Protein 5X7L (pdb70)

Radius of gyration: 19.39 Å; Cα contacts (8 Å, |Δi|>4): 549; chains: 2; bounding box: 50×44×33 Å

Secondary structure (DSSP, 8-state):
---HHHHHH--HHHHHHHTT-GGGGGGTEEEEEE-S-TTSPSSTT--HHHHHHHHHEEEEEE----EEEETTEEEE--EEEEE-S-BTTB-----EEEE---EEEEEETTEEEEEEE--HHHHHHHTT--/---HHHHHH--HHHHHHHHT-GGGGGGTEEEEEE-SSTTSPSSTT--HHHHHHHHHEEEEEE----EEEETTEEEE--EEEEE-S-BTTBPP---EEEE---EEEEEETTEEEEEEE--HHHHHHHTTS--

Structure (mmCIF, N/CA/C/O backbone):
data_5X7L
#
_entry.id   5X7L
#
_cell.length_a   54.232
_cell.length_b   54.232
_cell.length_c   199.952
_cell.angle_alpha   90.00
_cell.angle_beta   90.00
_cell.angle_gamma   120.00
#
_symmetry.space_group_name_H-M   'P 32 2 1'
#
loop_
_entity.id
_entity.type
_entity.pdbx_description
1 polymer TsrD
2 non-polymer 'ISOPROPYL ALCOHOL'
3 water water
#
loop_
_atom_site.group_PDB
_atom_site.id
_atom_site.type_symbol
_atom_site.label_atom_id
_atom_site.label_alt_id
_atom_site.label_comp_id
_atom_site.label_asym_id
_atom_site.label_entity_id
_atom_site.label_seq_id
_atom_site.pdbx_PDB_ins_code
_atom_site.Cartn_x
_atom_site.Cartn_y
_atom_site.Cartn_z
_atom_site.occupancy
_atom_site.B_iso_or_equiv
_atom_site.auth_seq_id
_atom_site.auth_comp_id
_atom_site.auth_asym_id
_atom_site.auth_atom_id
_atom_site.pdbx_PDB_model_num
ATOM 1 N N . GLU A 1 3 ? 9.754 31.965 24.435 1.00 33.76 0 GLU A N 1
ATOM 2 C CA . GLU A 1 3 ? 10.342 33.304 24.190 1.00 30.69 0 GLU A CA 1
ATOM 3 C C . GLU A 1 3 ? 10.955 33.476 22.794 1.00 29.11 0 GLU A C 1
ATOM 4 O O . GLU A 1 3 ? 11.361 34.579 22.437 1.00 28.95 0 GLU A O 1
ATOM 8 N N . LEU A 1 4 ? 11.027 32.399 22.013 1.00 26.02 1 LEU A N 1
ATOM 9 C CA . LEU A 1 4 ? 11.474 32.500 20.628 1.00 25.34 1 LEU A CA 1
ATOM 10 C C . LEU A 1 4 ? 10.414 33.160 19.766 1.00 30.37 1 LEU A C 1
ATOM 11 O O . LEU A 1 4 ? 9.238 32.800 19.832 1.00 30.89 1 LEU A O 1
ATOM 16 N N . ASP A 1 5 ? 10.839 34.132 18.961 1.00 31.61 2 ASP A N 1
ATOM 17 C CA . ASP A 1 5 ? 9.984 34.693 17.925 1.00 31.48 2 ASP A CA 1
ATOM 18 C C . ASP A 1 5 ? 9.582 33.568 16.981 1.00 31.44 2 ASP A C 1
ATOM 19 O O . ASP A 1 5 ? 10.322 32.601 16.804 1.00 33.05 2 ASP A O 1
ATOM 21 N N . ARG A 1 6 ? 8.404 33.686 16.386 1.00 29.77 3 ARG A N 1
ATOM 22 C CA . ARG A 1 6 ? 7.865 32.608 15.567 1.00 26.64 3 ARG A CA 1
ATOM 23 C C . ARG A 1 6 ? 8.762 32.279 14.370 1.00 24.00 3 ARG A C 1
ATOM 24 O O . ARG A 1 6 ? 9.007 31.108 14.062 1.00 23.47 3 ARG A O 1
ATOM 32 N N . ALA A 1 7 ? 9.248 33.317 13.698 1.00 23.14 4 ALA A N 1
ATOM 33 C CA . ALA A 1 7 ? 10.182 33.141 12.591 1.00 20.08 4 ALA A CA 1
ATOM 34 C C . ALA A 1 7 ? 11.423 32.372 13.046 1.00 17.80 4 ALA A C 1
ATOM 35 O O . ALA A 1 7 ? 12.007 31.611 12.275 1.00 16.89 4 ALA A O 1
ATOM 37 N N . SER A 1 8 ? 11.818 32.562 14.302 1.00 17.90 5 SER A N 1
ATOM 38 C CA . SER A 1 8 ? 12.958 31.833 14.851 1.00 17.54 5 SER A CA 1
ATOM 39 C C . SER A 1 8 ? 12.658 30.340 14.974 1.00 15.88 5 SER A C 1
ATOM 40 O O . SER A 1 8 ? 13.526 29.510 14.723 1.00 15.26 5 SER A O 1
ATOM 43 N N . VAL A 1 9 ? 11.431 29.997 15.354 1.00 15.88 6 VAL A N 1
ATOM 44 C CA . VAL A 1 9 ? 11.038 28.592 15.428 1.00 15.33 6 VAL A CA 1
ATOM 45 C C . VAL A 1 9 ? 11.015 27.973 14.027 1.00 14.24 6 VAL A C 1
ATOM 46 O O . VAL A 1 9 ? 11.441 26.834 13.844 1.00 14.29 6 VAL A O 1
ATOM 50 N N . GLN A 1 10 ? 10.530 28.725 13.041 1.00 15.31 7 GLN A N 1
ATOM 51 C CA . GLN A 1 10 ? 10.572 28.271 11.651 1.00 15.81 7 GLN A CA 1
ATOM 52 C C . GLN A 1 10 ? 12.001 27.942 11.225 1.00 14.24 7 GLN A C 1
ATOM 53 O O . GLN A 1 10 ? 12.237 26.943 10.548 1.00 15.13 7 GLN A O 1
ATOM 56 N N . GLN A 1 11 ? 12.951 28.774 11.638 1.00 13.82 8 GLN A N 1
ATOM 57 C CA . GLN A 1 11 ? 14.356 28.530 11.328 1.00 14.54 8 GLN A CA 1
ATOM 58 C C . GLN A 1 11 ? 14.872 27.250 11.989 1.00 13.25 8 GLN A C 1
ATOM 59 O O . GLN A 1 11 ? 15.610 26.488 11.365 1.00 14.06 8 GLN A O 1
ATOM 62 N N . LEU A 1 12 ? 14.487 27.012 13.242 1.00 12.67 9 LEU A N 1
ATOM 63 C CA . LEU A 1 12 ? 14.838 25.751 13.899 1.00 12.67 9 LEU A CA 1
ATOM 64 C C . LEU A 1 12 ? 14.314 24.567 13.099 1.00 11.93 9 LEU A C 1
ATOM 65 O O . LEU A 1 12 ? 15.016 23.578 12.911 1.00 12.48 9 LEU A O 1
ATOM 78 N N . GLU A 1 14 ? 13.689 24.425 9.927 1.00 12.70 11 GLU A N 1
ATOM 79 C CA . GLU A 1 14 ? 14.424 24.262 8.674 1.00 13.49 11 GLU A CA 1
ATOM 80 C C . GLU A 1 14 ? 15.704 23.457 8.906 1.00 12.81 11 GLU A C 1
ATOM 81 O O . GLU A 1 14 ? 16.070 22.615 8.091 1.00 12.66 11 GLU A O 1
ATOM 85 N N . HIS A 1 15 ? 16.372 23.688 10.032 1.00 12.57 12 HIS A N 1
ATOM 86 C CA . HIS A 1 15 ? 17.543 22.886 10.380 1.00 12.76 12 HIS A CA 1
ATOM 87 C C . HIS A 1 15 ? 17.168 21.437 10.668 1.00 12.08 12 HIS A C 1
ATOM 88 O O . HIS A 1 15 ? 17.875 20.519 10.257 1.00 12.52 12 HIS A O 1
ATOM 95 N N . PHE A 1 16 ? 16.064 21.237 11.384 1.00 11.16 13 PHE A N 1
ATOM 96 C CA . PHE A 1 16 ? 15.608 19.892 11.714 1.00 11.29 13 PHE A CA 1
ATOM 97 C C . PHE A 1 16 ? 15.351 19.093 10.435 1.00 11.05 13 PHE A C 1
ATOM 98 O O . PHE A 1 16 ? 15.826 17.964 10.286 1.00 11.46 13 PHE A O 1
ATOM 106 N N . LEU A 1 17 ? 14.604 19.689 9.510 1.00 11.65 14 LEU A N 1
ATOM 107 C CA . LEU A 1 17 ? 14.312 19.035 8.233 1.00 12.09 14 LEU A CA 1
ATOM 108 C C . LEU A 1 17 ? 15.581 18.744 7.445 1.00 12.40 14 LEU A C 1
ATOM 109 O O . LEU A 1 17 ? 15.720 17.668 6.862 1.00 14.00 14 LEU A O 1
ATOM 114 N N . ALA A 1 18 ? 16.502 19.702 7.432 1.00 12.51 15 ALA A N 1
ATOM 115 C CA . ALA A 1 18 ? 17.729 19.556 6.657 1.00 12.96 15 ALA A CA 1
ATOM 116 C C . ALA A 1 18 ? 18.606 18.423 7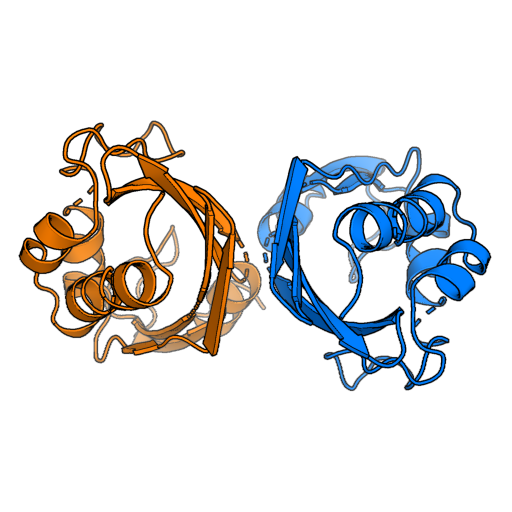.188 1.00 12.09 15 ALA A C 1
ATOM 117 O O . ALA A 1 18 ? 19.276 17.746 6.410 1.00 12.75 15 ALA A O 1
ATOM 119 N N . ALA A 1 19 ? 18.612 18.217 8.503 1.00 11.68 16 ALA A N 1
ATOM 120 C CA . ALA A 1 19 ? 19.367 17.104 9.081 1.00 12.78 16 ALA A CA 1
ATOM 121 C C . ALA A 1 19 ? 18.961 15.779 8.435 1.00 13.11 16 ALA A C 1
ATOM 122 O O . ALA A 1 19 ? 19.815 14.983 8.037 1.00 13.43 16 ALA A O 1
ATOM 124 N N . TYR A 1 20 ? 17.656 15.556 8.323 1.00 13.04 17 TYR A N 1
ATOM 125 C CA . TYR A 1 20 ? 17.146 14.324 7.729 1.00 13.17 17 TYR A CA 1
ATOM 126 C C . TYR A 1 20 ? 17.330 14.311 6.217 1.00 13.62 17 TYR A C 1
ATOM 127 O O . TYR A 1 20 ? 17.852 13.348 5.659 1.00 15.23 17 TYR A O 1
ATOM 136 N N . ASN A 1 21 ? 16.911 15.382 5.555 1.00 13.78 18 ASN A N 1
ATOM 137 C CA . ASN A 1 21 ? 16.928 15.410 4.095 1.00 13.64 18 ASN A CA 1
ATOM 138 C C . ASN A 1 21 ? 18.329 15.361 3.499 1.00 14.47 18 ASN A C 1
ATOM 139 O O . ASN A 1 21 ? 18.526 14.814 2.415 1.00 15.92 18 ASN A O 1
ATOM 144 N N . GLU A 1 22 ? 19.301 15.916 4.217 1.00 14.82 19 GLU A N 1
ATOM 145 C CA . GLU A 1 22 ? 20.691 15.905 3.767 1.00 15.97 19 GLU A CA 1
ATOM 146 C C . GLU A 1 22 ? 21.511 14.794 4.421 1.00 16.13 19 GLU A C 1
ATOM 147 O O . GLU A 1 22 ? 22.688 14.632 4.109 1.00 18.06 19 GLU A O 1
ATOM 153 N N . GLY A 1 23 ? 20.890 14.031 5.318 1.00 16.02 20 GLY A N 1
ATOM 154 C CA . GLY A 1 23 ? 21.600 12.999 6.070 1.00 16.65 20 GLY A CA 1
ATOM 155 C C . GLY A 1 23 ? 22.820 13.563 6.776 1.00 15.86 20 GLY A C 1
ATOM 156 O O . GLY A 1 23 ? 23.877 12.932 6.812 1.00 17.22 20 GLY A O 1
ATOM 157 N N . ASP A 1 24 ? 22.664 14.761 7.336 1.00 15.53 21 ASP A N 1
ATOM 158 C CA . ASP A 1 24 ? 23.767 15.514 7.920 1.00 14.80 21 ASP A CA 1
ATOM 159 C C . ASP A 1 24 ? 23.409 15.887 9.353 1.00 13.47 21 ASP A C 1
ATOM 160 O O . ASP A 1 24 ? 22.696 16.868 9.586 1.00 14.00 21 ASP A O 1
ATOM 165 N N . PRO A 1 25 ? 23.903 15.106 10.324 1.00 13.47 22 PRO A N 1
ATOM 166 C CA . PRO A 1 25 ? 23.573 15.361 11.727 1.00 13.72 22 PRO A CA 1
ATOM 167 C C . PRO A 1 25 ? 23.982 16.744 12.231 1.00 12.61 22 PRO A C 1
ATOM 168 O O . PRO A 1 25 ? 23.425 17.203 13.224 1.00 13.02 22 PRO A O 1
ATOM 172 N N . ARG A 1 26 ? 24.927 17.404 11.564 1.00 12.34 23 ARG A N 1
ATOM 173 C CA . ARG A 1 26 ? 25.394 18.714 12.024 1.00 12.13 23 ARG A CA 1
ATOM 174 C C . ARG A 1 26 ? 24.270 19.747 12.097 1.00 11.99 23 ARG A C 1
ATOM 175 O O . ARG A 1 26 ? 24.313 20.656 12.926 1.00 12.61 23 ARG A O 1
ATOM 183 N N . HIS A 1 27 ? 23.259 19.612 11.245 1.00 11.79 24 HIS A N 1
ATOM 184 C CA . HIS A 1 27 ? 22.115 20.518 11.314 1.00 11.74 24 HIS A CA 1
ATOM 185 C C . HIS A 1 27 ? 21.416 20.477 12.671 1.00 11.68 24 HIS A C 1
ATOM 186 O O . HIS A 1 27 ? 20.834 21.473 13.100 1.00 12.21 24 HIS A O 1
ATOM 193 N N . LEU A 1 28 ? 21.465 19.332 13.343 1.00 11.75 25 LEU A N 1
ATOM 194 C CA . LEU A 1 28 ? 20.858 19.217 14.668 1.00 11.65 25 LEU A CA 1
ATOM 195 C C . LEU A 1 28 ? 21.515 20.127 15.702 1.00 11.56 25 LEU A C 1
ATOM 196 O O . LEU A 1 28 ? 20.878 20.507 16.681 1.00 12.07 25 LEU A O 1
ATOM 201 N N . ASP A 1 29 ? 22.777 20.487 15.500 1.00 11.43 26 ASP A N 1
ATOM 202 C CA . ASP A 1 29 ? 23.437 21.385 16.447 1.00 11.69 26 ASP A CA 1
ATOM 203 C C . ASP A 1 29 ? 22.804 22.772 16.449 1.00 12.47 26 ASP A C 1
ATOM 204 O O . ASP A 1 29 ? 22.962 23.532 17.402 1.00 13.25 26 ASP A O 1
ATOM 209 N N . HIS A 1 30 ? 22.065 23.086 15.390 1.00 12.28 27 HIS A N 1
ATOM 210 C CA . HIS A 1 30 ? 21.430 24.390 15.257 1.00 12.28 27 HIS A CA 1
ATOM 211 C C . HIS A 1 30 ? 19.963 24.391 15.652 1.00 12.63 27 HIS A C 1
ATOM 212 O O . HIS A 1 30 ? 19.316 25.436 15.599 1.00 14.76 27 HIS A O 1
ATOM 219 N N . CYS A 1 31 ? 19.433 23.241 16.059 1.00 12.05 28 CYS A N 1
ATOM 220 C CA . CYS A 1 31 ? 18.040 23.197 16.501 1.00 11.92 28 CYS A CA 1
ATOM 221 C C . CYS A 1 31 ? 17.778 22.372 17.763 1.00 12.06 28 CYS A C 1
ATOM 222 O O . CYS A 1 31 ? 16.735 22.560 18.390 1.00 12.42 28 CYS A O 1
ATOM 225 N N . LEU A 1 32 ? 18.692 21.471 18.132 1.00 12.24 29 LEU A N 1
ATOM 226 C CA . LEU A 1 32 ? 18.505 20.637 19.325 1.00 11.92 29 LEU A CA 1
ATOM 227 C C . LEU A 1 32 ? 19.464 20.999 20.452 1.00 11.76 29 LEU A C 1
ATOM 228 O O . LEU A 1 32 ? 20.633 21.300 20.225 1.00 12.95 29 LEU A O 1
ATOM 233 N N . HIS A 1 33 ? 18.948 20.942 21.673 1.00 12.62 30 HIS A N 1
ATOM 234 C CA . HIS A 1 33 ? 19.731 21.155 22.880 1.00 12.61 30 HIS A CA 1
ATOM 235 C C . HIS A 1 33 ? 20.782 20.054 23.029 1.00 12.35 30 HIS A C 1
ATOM 236 O O . HIS A 1 33 ? 20.474 18.886 22.812 1.00 12.61 30 HIS A O 1
ATOM 243 N N . PRO A 1 34 ? 22.022 20.412 23.417 1.00 12.44 31 PRO A N 1
ATOM 244 C CA . PRO A 1 34 ? 23.016 19.358 23.662 1.00 12.96 31 PRO A CA 1
ATOM 245 C C . PRO A 1 34 ? 22.581 18.317 24.700 1.00 13.23 31 PRO A C 1
ATOM 246 O O . PRO A 1 34 ? 23.013 17.170 24.635 1.00 13.35 31 PRO A O 1
ATOM 250 N N . GLU A 1 35 ? 21.733 18.722 25.640 1.00 13.36 32 GLU A N 1
ATOM 251 C CA . GLU A 1 35 ? 21.212 17.825 26.673 1.00 14.12 32 GLU A CA 1
ATOM 252 C C . GLU A 1 35 ? 19.797 17.345 26.328 1.00 13.53 32 GLU A C 1
ATOM 253 O O . GLU A 1 35 ? 18.964 17.141 27.214 1.00 15.04 32 GLU A O 1
ATOM 259 N N . TYR A 1 36 ? 19.552 17.145 25.033 1.00 13.16 33 TYR A N 1
ATOM 260 C CA . TYR A 1 36 ? 18.257 16.686 24.531 1.00 13.00 33 TYR A CA 1
ATOM 261 C C . TYR A 1 36 ? 17.734 15.478 25.304 1.00 13.71 33 TYR A C 1
ATOM 262 O O . TYR A 1 36 ? 18.500 14.573 25.632 1.00 14.43 33 TYR A O 1
ATOM 271 N N . ARG A 1 37 ? 16.431 15.470 25.576 1.00 13.94 34 ARG A N 1
ATOM 272 C CA . ARG A 1 37 ? 15.798 14.383 26.327 1.00 14.12 34 ARG A CA 1
ATOM 273 C C . ARG A 1 37 ? 14.824 13.608 25.441 1.00 14.81 34 ARG A C 1
ATOM 274 O O . ARG A 1 37 ? 13.651 13.964 25.330 1.00 14.90 34 ARG A O 1
ATOM 282 N N . HIS A 1 38 ? 15.315 12.552 24.802 1.00 15.04 35 HIS A N 1
ATOM 283 C CA . HIS A 1 38 ? 14.465 11.697 23.976 1.00 15.23 35 HIS A CA 1
ATOM 284 C C . HIS A 1 38 ? 13.488 10.927 24.873 1.00 17.00 35 HIS A C 1
ATOM 285 O O . HIS A 1 38 ? 13.896 10.405 25.912 1.00 17.84 35 HIS A O 1
ATOM 292 N N . PRO A 1 39 ? 12.198 10.854 24.485 1.00 16.77 36 PRO A N 1
ATOM 293 C CA . PRO A 1 39 ? 11.208 10.161 25.327 1.00 18.10 36 PRO A CA 1
ATOM 294 C C . PRO A 1 39 ? 11.455 8.658 25.502 1.00 20.26 36 PRO A C 1
ATOM 295 O O . PRO A 1 39 ? 11.016 8.080 26.496 1.00 22.80 36 PRO A O 1
ATOM 299 N N . ASN A 1 40 ? 12.132 8.039 24.542 1.00 19.20 37 ASN A N 1
ATOM 300 C CA . ASN A 1 40 ? 12.477 6.623 24.609 1.00 20.89 37 ASN A CA 1
ATOM 301 C C . ASN A 1 40 ? 13.709 6.422 25.488 1.00 21.51 37 ASN A C 1
ATOM 302 O O . ASN A 1 40 ? 14.800 6.873 25.133 1.00 21.52 37 ASN A O 1
ATOM 307 N N . PRO A 1 41 ? 13.545 5.740 26.636 1.00 23.53 38 PRO A N 1
ATOM 308 C CA . PRO A 1 41 ? 14.682 5.547 27.541 1.00 24.94 38 PRO A CA 1
ATOM 309 C C . PRO A 1 41 ? 15.788 4.676 26.943 1.00 25.19 38 PRO A C 1
ATOM 310 O O . PRO A 1 41 ? 16.919 4.708 27.427 1.00 27.25 38 PRO A O 1
ATOM 314 N N . ALA A 1 42 ? 15.463 3.914 25.900 1.00 25.27 39 ALA A N 1
ATOM 315 C CA . ALA A 1 42 ? 16.453 3.093 25.208 1.00 25.39 39 ALA A CA 1
ATOM 316 C C . ALA A 1 42 ? 17.399 3.935 24.351 1.00 24.52 39 ALA A C 1
ATOM 317 O O . ALA A 1 42 ? 18.476 3.473 23.970 1.00 25.64 39 ALA A O 1
ATOM 319 N N . VAL A 1 43 ? 16.990 5.164 24.045 1.00 22.25 40 VAL A N 1
ATOM 320 C CA . VAL A 1 43 ? 17.817 6.089 23.278 1.00 21.43 40 VAL A CA 1
ATOM 321 C C . VAL A 1 43 ? 18.815 6.791 24.200 1.00 20.91 40 VAL A C 1
ATOM 322 O O . VAL A 1 43 ? 18.479 7.158 25.328 1.00 21.29 40 VAL A O 1
ATOM 326 N N . GLU A 1 44 ? 20.041 6.964 23.711 1.00 20.59 41 GLU A N 1
ATOM 327 C CA . GLU A 1 44 ? 21.102 7.631 24.461 1.00 20.86 41 GLU A CA 1
ATOM 328 C C . GLU A 1 44 ? 20.693 9.041 24.884 1.00 18.87 41 GLU A C 1
ATOM 329 O O . GLU A 1 44 ? 20.040 9.757 24.125 1.00 18.57 41 GLU A O 1
ATOM 335 N N . ARG A 1 45 ? 21.074 9.432 26.098 1.00 18.35 42 ARG A N 1
ATOM 336 C CA . ARG A 1 45 ? 20.767 10.769 26.600 1.00 18.53 42 ARG A CA 1
ATOM 337 C C . ARG A 1 45 ? 21.552 11.835 25.846 1.00 16.82 42 ARG A C 1
ATOM 338 O O . ARG A 1 45 ? 22.683 11.605 25.413 1.00 17.53 42 ARG A O 1
ATOM 346 N N . GLY A 1 46 ? 20.939 13.005 25.705 1.00 15.94 43 GLY A N 1
ATOM 347 C CA . GLY A 1 46 ? 21.570 14.127 25.034 1.00 14.74 43 GLY A CA 1
ATOM 348 C C . GLY A 1 46 ? 21.401 14.076 23.530 1.00 13.76 43 GLY A C 1
ATOM 349 O O . GLY A 1 46 ? 20.724 13.198 22.989 1.00 14.96 43 GLY A O 1
ATOM 350 N N . ILE A 1 47 ? 22.037 15.024 22.854 1.00 13.12 44 ILE A N 1
ATOM 351 C CA . ILE A 1 47 ? 21.871 15.190 21.413 1.00 13.11 44 ILE A CA 1
ATOM 352 C C . ILE A 1 47 ? 22.381 13.977 20.619 1.00 13.20 44 ILE A C 1
ATOM 353 O O . ILE A 1 47 ? 21.917 13.732 19.502 1.00 14.51 44 ILE A O 1
ATOM 358 N N . GLU A 1 48 ? 23.310 13.203 21.182 1.00 14.61 45 GLU A N 1
ATOM 359 C CA . GLU A 1 48 ? 23.810 12.020 20.469 1.00 15.88 45 GLU A CA 1
ATOM 360 C C . GLU A 1 48 ? 22.707 11.004 20.159 1.00 15.56 45 GLU A C 1
ATOM 361 O O . GLU A 1 48 ? 22.788 10.294 19.158 1.00 16.21 45 GLU A O 1
ATOM 367 N N . GLY A 1 49 ? 21.680 10.938 21.003 1.00 15.50 46 GLY A N 1
ATOM 368 C CA . GLY A 1 49 ? 20.543 10.063 20.740 1.00 15.82 46 GLY A CA 1
ATOM 369 C C . GLY A 1 49 ? 19.840 10.427 19.442 1.00 15.63 46 GLY A C 1
ATOM 370 O O . GLY A 1 49 ? 19.407 9.553 18.686 1.00 17.53 46 GLY A O 1
ATOM 379 N N . ARG A 1 51 ? 21.337 12.363 16.973 1.00 14.34 48 ARG A N 1
ATOM 380 C CA . ARG A 1 51 ? 22.320 12.188 15.905 1.00 14.29 48 ARG A CA 1
ATOM 381 C C . ARG A 1 51 ? 22.326 10.744 15.411 1.00 14.84 48 ARG A C 1
ATOM 382 O O . ARG A 1 51 ? 22.422 10.490 14.210 1.00 15.56 48 ARG A O 1
ATOM 390 N N . ALA A 1 52 ? 22.225 9.803 16.347 1.00 15.13 49 ALA A N 1
ATOM 391 C CA . ALA A 1 52 ? 22.195 8.382 16.018 1.00 15.98 49 ALA A CA 1
ATOM 392 C C . ALA A 1 52 ? 21.006 8.057 15.117 1.00 16.25 49 ALA A C 1
ATOM 393 O O . ALA A 1 52 ? 21.119 7.249 14.195 1.00 16.75 49 ALA A O 1
ATOM 395 N N . ALA A 1 53 ? 19.873 8.698 15.381 1.00 15.82 50 ALA A N 1
ATOM 396 C CA . ALA A 1 53 ? 18.683 8.497 14.561 1.00 17.06 50 ALA A CA 1
ATOM 397 C C . ALA A 1 53 ? 18.914 8.948 13.114 1.00 16.60 50 ALA A C 1
ATOM 398 O O . ALA A 1 53 ? 18.537 8.243 12.179 1.00 17.52 50 ALA A O 1
ATOM 400 N N . ILE A 1 54 ? 19.552 10.105 12.933 1.00 16.43 51 ILE A N 1
ATOM 401 C CA . ILE A 1 54 ? 19.865 10.604 11.588 1.00 16.78 51 ILE A CA 1
ATOM 402 C C . ILE A 1 54 ? 20.728 9.616 10.832 1.00 16.77 51 ILE A C 1
ATOM 403 O O . ILE A 1 54 ? 20.457 9.296 9.679 1.00 17.60 51 ILE A O 1
ATOM 408 N N . ARG A 1 55 ? 21.782 9.151 11.491 1.00 17.06 52 ARG A N 1
ATOM 409 C CA . ARG A 1 55 ? 22.729 8.235 10.875 1.00 17.59 52 ARG A CA 1
ATOM 410 C C . ARG A 1 55 ? 22.031 6.949 10.449 1.00 16.91 52 ARG A C 1
ATOM 411 O O . ARG A 1 55 ? 22.296 6.420 9.372 1.00 18.61 52 ARG A O 1
ATOM 419 N N . ARG A 1 56 ? 21.131 6.461 11.298 1.00 15.87 53 ARG A N 1
ATOM 420 C CA . ARG A 1 56 ? 20.393 5.231 11.028 1.00 16.34 53 ARG A CA 1
ATOM 421 C C . ARG A 1 56 ? 19.456 5.394 9.832 1.00 15.90 53 ARG A C 1
ATOM 422 O O . ARG A 1 56 ? 19.515 4.611 8.884 1.00 17.50 53 ARG A O 1
ATOM 426 N N . TRP A 1 57 ? 18.590 6.402 9.880 1.00 16.29 54 TRP A N 1
ATOM 427 C CA . TRP A 1 57 ? 17.656 6.639 8.780 1.00 16.75 54 TRP A CA 1
ATOM 428 C C . TRP A 1 57 ? 18.389 6.911 7.465 1.00 18.41 54 TRP A C 1
ATOM 429 O O . TRP A 1 57 ? 17.984 6.420 6.413 1.00 19.03 54 TRP A O 1
ATOM 440 N N . ALA A 1 58 ? 19.469 7.685 7.529 1.00 20.36 55 ALA A N 1
ATOM 441 C CA . ALA A 1 58 ? 20.222 8.039 6.324 1.00 23.24 55 ALA A CA 1
ATOM 442 C C . ALA A 1 58 ? 20.826 6.809 5.646 1.00 22.70 55 ALA A C 1
ATOM 443 O O . ALA A 1 58 ? 20.972 6.780 4.424 1.00 25.55 55 ALA A O 1
ATOM 445 N N . SER A 1 59 ? 21.167 5.796 6.439 1.00 21.69 56 SER A N 1
ATOM 446 C CA . SER A 1 59 ? 21.783 4.581 5.908 1.00 22.83 56 SER A CA 1
ATOM 447 C C . SER A 1 59 ? 20.769 3.523 5.461 1.00 19.80 56 SER A C 1
ATOM 448 O O . SER A 1 59 ? 21.120 2.615 4.707 1.00 24.13 56 SER A O 1
ATOM 451 N N . THR A 1 60 ? 19.520 3.641 5.910 1.00 16.90 57 THR A N 1
ATOM 452 C CA . THR A 1 60 ? 18.511 2.615 5.631 1.00 16.25 57 THR A CA 1
ATOM 453 C C . THR A 1 60 ? 17.395 3.071 4.681 1.00 15.17 57 THR A C 1
ATOM 454 O O . THR A 1 60 ? 16.541 2.271 4.298 1.00 15.17 57 THR A O 1
ATOM 458 N N . VAL A 1 61 ? 17.411 4.346 4.301 1.00 14.01 58 VAL A N 1
ATOM 459 C CA . VAL A 1 61 ? 16.389 4.914 3.429 1.00 12.97 58 VAL A CA 1
ATOM 460 C C . VAL A 1 61 ? 17.053 5.598 2.237 1.00 13.30 58 VAL A C 1
ATOM 461 O O . VAL A 1 61 ? 17.977 6.396 2.409 1.00 16.50 58 VAL A O 1
ATOM 465 N N . GLU A 1 62 ? 16.590 5.263 1.034 1.00 11.66 59 GLU A N 1
ATOM 466 C CA . GLU A 1 62 ? 16.986 5.967 -0.183 1.00 11.89 59 GLU A CA 1
ATOM 467 C C . GLU A 1 62 ? 15.946 7.041 -0.474 1.00 10.66 59 GLU A C 1
ATOM 468 O O . GLU A 1 62 ? 14.755 6.832 -0.237 1.00 11.12 59 GLU A O 1
ATOM 474 N N . ASP A 1 63 ? 16.401 8.184 -0.984 1.00 11.06 60 ASP A N 1
ATOM 475 C CA . ASP A 1 63 ? 15.506 9.287 -1.348 1.00 11.33 60 ASP A CA 1
ATOM 476 C C . ASP A 1 63 ? 14.690 9.775 -0.150 1.00 10.44 60 ASP A C 1
ATOM 477 O O . ASP A 1 63 ? 13.528 10.148 -0.297 1.00 11.51 60 ASP A O 1
ATOM 482 N N . LEU A 1 64 ? 15.287 9.770 1.037 1.00 10.82 61 LEU A N 1
ATOM 483 C CA . LEU A 1 64 ? 14.578 10.197 2.236 1.00 10.50 61 LEU A CA 1
ATOM 484 C C . LEU A 1 64 ? 14.043 11.610 2.054 1.00 10.35 61 LEU A C 1
ATOM 485 O O . LEU A 1 64 ? 14.778 12.513 1.658 1.00 11.37 61 LEU A O 1
ATOM 490 N N . SER A 1 65 ? 12.762 11.790 2.349 1.00 10.04 62 SER A N 1
ATOM 491 C CA A SER A 1 65 ? 12.167 13.119 2.327 0.37 10.19 62 SER A CA 1
ATOM 492 C CA B SER A 1 65 ? 12.136 13.104 2.307 0.63 10.21 62 SER A CA 1
ATOM 493 C C . SER A 1 65 ? 11.308 13.334 3.565 1.00 10.76 62 SER A C 1
ATOM 494 O O . SER A 1 65 ? 10.382 12.573 3.846 1.00 13.18 62 SER A O 1
ATOM 499 N N . LEU A 1 66 ? 11.646 14.376 4.308 1.00 10.38 63 LEU A N 1
ATOM 500 C CA . LEU A 1 66 ? 10.878 14.784 5.469 1.00 10.17 63 LEU A CA 1
ATOM 501 C C . LEU A 1 66 ? 10.318 16.163 5.157 1.00 9.98 63 LEU A C 1
ATOM 502 O O . LEU A 1 66 ? 11.078 17.101 4.904 1.00 10.83 63 LEU A O 1
ATOM 507 N N . THR A 1 67 ? 8.994 16.275 5.158 1.00 10.48 64 THR A N 1
ATOM 508 C CA . THR A 1 67 ? 8.323 17.508 4.773 1.00 11.38 64 THR A CA 1
ATOM 509 C C . THR A 1 67 ? 7.509 18.049 5.928 1.00 11.03 64 THR A C 1
ATOM 510 O O . THR A 1 67 ? 6.936 17.292 6.704 1.00 12.98 64 THR A O 1
ATOM 514 N N . LEU A 1 68 ? 7.470 19.370 6.032 1.00 10.60 65 LEU A N 1
ATOM 515 C CA . LEU A 1 68 ? 6.701 20.050 7.062 1.00 10.48 65 LEU A CA 1
ATOM 516 C C . LEU A 1 68 ? 5.347 20.459 6.493 1.00 11.30 65 LEU A C 1
ATOM 517 O O . LEU A 1 68 ? 5.268 21.331 5.633 1.00 12.42 65 LEU A O 1
ATOM 522 N N . ASP A 1 69 ? 4.291 19.813 6.973 1.00 10.48 66 ASP A N 1
ATOM 523 C CA . ASP A 1 69 ? 2.942 20.025 6.458 1.00 10.94 66 ASP A CA 1
ATOM 524 C C . ASP A 1 69 ? 2.187 21.101 7.231 1.00 11.22 66 ASP A C 1
ATOM 525 O O . ASP A 1 69 ? 1.308 21.757 6.680 1.00 12.80 66 ASP A O 1
ATOM 530 N N . ASP A 1 70 ? 2.503 21.255 8.513 1.00 10.85 67 ASP A N 1
ATOM 531 C CA . ASP A 1 70 ? 1.898 22.306 9.326 1.00 11.16 67 ASP A CA 1
ATOM 532 C C . ASP A 1 70 ? 2.786 22.575 10.529 1.00 11.13 67 ASP A C 1
ATOM 533 O O . ASP A 1 70 ? 3.497 21.683 11.000 1.00 11.61 67 ASP A O 1
ATOM 538 N N . LEU A 1 71 ? 2.750 23.813 11.003 1.00 11.39 68 LEU A N 1
ATOM 539 C CA . LEU A 1 71 ? 3.523 24.236 12.161 1.00 11.42 68 LEU A CA 1
ATOM 540 C C . LEU A 1 71 ? 2.636 25.113 13.035 1.00 11.58 68 LEU A C 1
ATOM 541 O O . LEU A 1 71 ? 2.045 26.083 12.557 1.00 13.13 68 LEU A O 1
ATOM 546 N N . VAL A 1 72 ? 2.542 24.759 14.314 1.00 11.19 69 VAL A N 1
ATOM 547 C CA . VAL A 1 72 ? 1.751 25.507 15.289 1.00 11.38 69 VAL A CA 1
ATOM 548 C C . VAL A 1 72 ? 2.672 25.868 16.449 1.00 11.66 69 VAL A C 1
ATOM 549 O O . VAL A 1 72 ? 3.292 24.986 17.046 1.00 12.71 69 VAL A O 1
ATOM 553 N N . VAL A 1 73 ? 2.772 27.160 16.750 1.00 12.13 70 VAL A N 1
ATOM 554 C CA . VAL A 1 73 ? 3.739 27.650 17.725 1.00 12.94 70 VAL A CA 1
ATOM 555 C C . VAL A 1 73 ? 3.045 28.463 18.808 1.00 12.52 70 VAL A C 1
ATOM 556 O O . VAL A 1 73 ? 2.248 29.354 18.511 1.00 13.60 70 VAL A O 1
ATOM 560 N N . GLU A 1 74 ? 3.358 28.152 20.063 1.00 12.65 71 GLU A N 1
ATOM 561 C CA . GLU A 1 74 ? 2.856 28.912 21.205 1.00 13.00 71 GLU A CA 1
ATOM 562 C C . GLU A 1 74 ? 3.843 28.834 22.360 1.00 13.61 71 GLU A C 1
ATOM 563 O O . GLU A 1 74 ? 4.119 27.751 22.876 1.00 14.22 71 GLU A O 1
ATOM 569 N N . GLY A 1 75 ? 4.375 29.980 22.764 1.00 15.13 72 GLY A N 1
ATOM 570 C CA . GLY A 1 75 ? 5.269 30.034 23.912 1.00 16.37 72 GLY A CA 1
ATOM 571 C C . GLY A 1 75 ? 6.498 29.165 23.719 1.00 15.91 72 GLY A C 1
ATOM 572 O O . GLY A 1 75 ? 7.277 29.387 22.793 1.00 16.86 72 GLY A O 1
ATOM 573 N N . ASP A 1 76 ? 6.659 28.163 24.580 1.00 14.90 73 ASP A N 1
ATOM 574 C CA . ASP A 1 76 ? 7.802 27.252 24.498 1.00 13.89 73 ASP A CA 1
ATOM 575 C C . ASP A 1 76 ? 7.455 25.928 23.806 1.00 12.83 73 ASP A C 1
ATOM 576 O O . ASP A 1 76 ? 8.174 24.939 23.967 1.00 13.04 73 ASP A O 1
ATOM 581 N N . LYS A 1 77 ? 6.374 25.921 23.023 1.00 12.61 74 LYS A N 1
ATOM 582 C CA . LYS A 1 77 ? 5.958 24.725 22.285 1.00 12.13 74 LYS A CA 1
ATOM 583 C C . LYS A 1 77 ? 5.923 24.958 20.782 1.00 11.48 74 LYS A C 1
ATOM 584 O O . LYS A 1 77 ? 5.455 25.997 20.313 1.00 12.62 74 LYS A O 1
ATOM 590 N N . ALA A 1 78 ? 6.412 23.969 20.040 1.00 11.48 75 ALA A N 1
ATOM 591 C CA . ALA A 1 78 ? 6.313 23.955 18.586 1.00 11.79 75 ALA A CA 1
ATOM 592 C C . ALA A 1 78 ? 5.770 22.605 18.148 1.00 11.40 75 ALA A C 1
ATOM 593 O O . ALA A 1 78 ? 6.342 21.566 18.481 1.00 12.64 75 ALA A O 1
ATOM 595 N N . VAL A 1 79 ? 4.661 22.627 17.416 1.00 10.80 76 VAL A N 1
ATOM 596 C CA . VAL A 1 79 ? 4.049 21.407 16.899 1.00 10.69 76 VAL A CA 1
ATOM 597 C C . VAL A 1 79 ? 4.297 21.328 15.406 1.00 10.26 76 VAL A C 1
ATOM 598 O O . VAL A 1 79 ? 3.894 22.221 14.664 1.00 11.10 76 VAL A O 1
ATOM 602 N N . ALA A 1 80 ? 4.956 20.256 14.981 1.00 10.33 77 ALA A N 1
ATOM 603 C CA . ALA A 1 80 ? 5.261 20.035 13.578 1.00 10.21 77 ALA A CA 1
ATOM 604 C C . ALA A 1 80 ? 4.524 18.799 13.082 1.00 9.78 77 ALA A C 1
ATOM 605 O O . ALA A 1 80 ? 4.796 17.689 13.537 1.00 10.45 77 ALA A O 1
ATOM 607 N N . ARG A 1 81 ? 3.591 18.995 12.153 1.00 10.28 78 ARG A N 1
ATOM 608 C CA . ARG A 1 81 ? 2.991 17.875 11.438 1.00 9.68 78 ARG A CA 1
ATOM 609 C C . ARG A 1 81 ? 3.829 17.637 10.192 1.00 9.99 78 ARG A C 1
ATOM 610 O O . ARG A 1 81 ? 4.046 18.561 9.403 1.00 10.38 78 ARG A O 1
ATOM 626 N N . THR A 1 83 ? 5.514 14.653 7.078 1.00 10.81 80 THR A N 1
ATOM 627 C CA . THR A 1 83 ? 5.393 13.436 6.291 1.00 11.20 80 THR A CA 1
ATOM 628 C C . THR A 1 83 ? 6.800 12.917 6.008 1.00 10.71 80 THR A C 1
ATOM 629 O O . THR A 1 83 ? 7.691 13.678 5.613 1.00 11.21 80 THR A O 1
ATOM 633 N N . PHE A 1 84 ? 6.978 11.618 6.221 1.00 10.30 81 PHE A N 1
ATOM 634 C CA . PHE A 1 84 ? 8.263 10.945 6.120 1.00 10.56 81 PHE A CA 1
ATOM 635 C C . PHE A 1 84 ? 8.163 9.898 5.018 1.00 10.43 81 PHE A C 1
ATOM 636 O O . PHE A 1 84 ? 7.379 8.956 5.133 1.00 11.14 81 PHE A O 1
ATOM 644 N N . SER A 1 85 ? 8.935 10.078 3.947 1.00 10.57 82 SER A N 1
ATOM 645 C CA . SER A 1 85 ? 8.840 9.224 2.769 1.00 10.91 82 SER A CA 1
ATOM 646 C C . SER A 1 85 ? 10.219 8.787 2.311 1.00 10.72 82 SER A C 1
ATOM 647 O O . SER A 1 85 ? 11.229 9.408 2.646 1.00 11.16 82 SER A O 1
ATOM 650 N N . GLY A 1 86 ? 10.250 7.728 1.513 1.00 11.00 83 GLY A N 1
ATOM 651 C CA . GLY A 1 86 ? 11.502 7.229 0.974 1.00 11.32 83 GLY A CA 1
ATOM 652 C C . GLY A 1 86 ? 11.329 5.826 0.443 1.00 11.65 83 GLY A C 1
ATOM 653 O O . GLY A 1 86 ? 10.203 5.353 0.277 1.00 12.39 83 GLY A O 1
ATOM 654 N N . ARG A 1 87 ? 12.450 5.168 0.172 1.00 11.52 84 ARG A N 1
ATOM 655 C CA . ARG A 1 87 ? 12.456 3.763 -0.207 1.00 11.47 84 ARG A CA 1
ATOM 656 C C . ARG A 1 87 ? 13.337 3.007 0.778 1.00 11.82 84 ARG A C 1
ATOM 657 O O . ARG A 1 87 ? 14.467 3.417 1.049 1.00 12.74 84 ARG A O 1
ATOM 665 N N . GLN A 1 88 ? 12.821 1.905 1.312 1.00 12.60 85 GLN A N 1
ATOM 666 C CA . GLN A 1 88 ? 13.576 1.124 2.286 1.00 13.39 85 GLN A CA 1
ATOM 667 C C . GLN A 1 88 ? 14.689 0.319 1.630 1.00 13.60 85 GLN A C 1
ATOM 668 O O . GLN A 1 88 ? 14.418 -0.566 0.825 1.00 15.29 85 GLN A O 1
ATOM 674 N N . VAL A 1 89 ? 15.932 0.601 2.007 1.00 14.89 86 VAL A N 1
ATOM 675 C CA . VAL A 1 89 ? 17.078 -0.148 1.490 1.00 15.76 86 VAL A CA 1
ATOM 676 C C . VAL A 1 89 ? 17.902 -0.816 2.601 1.00 17.82 86 VAL A C 1
ATOM 677 O O . VAL A 1 89 ? 18.870 -1.518 2.318 1.00 21.85 86 VAL A O 1
ATOM 681 N N . GLY A 1 90 ? 17.511 -0.605 3.857 1.00 17.76 87 GLY A N 1
ATOM 682 C CA . GLY A 1 90 ? 18.142 -1.264 4.996 1.00 19.12 87 GLY A CA 1
ATOM 683 C C . GLY A 1 90 ? 17.096 -1.622 6.034 1.00 19.93 87 GLY A C 1
ATOM 684 O O . GLY A 1 90 ? 15.918 -1.310 5.857 1.00 19.27 87 GLY A O 1
ATOM 685 N N . PRO A 1 91 ? 17.517 -2.276 7.129 1.00 22.25 88 PRO A N 1
ATOM 686 C CA . PRO A 1 91 ? 16.578 -2.674 8.177 1.00 21.50 88 PRO A CA 1
ATOM 687 C C . PRO A 1 91 ? 15.894 -1.474 8.823 1.00 19.82 88 PRO A C 1
ATOM 688 O O . PRO A 1 91 ? 16.559 -0.499 9.175 1.00 20.79 88 PRO A O 1
ATOM 692 N N . ILE A 1 92 ? 14.574 -1.546 8.955 1.00 20.40 89 ILE A N 1
ATOM 693 C CA . ILE A 1 92 ? 13.805 -0.506 9.629 1.00 19.33 89 ILE A CA 1
ATOM 694 C C . ILE A 1 92 ? 12.928 -1.168 10.683 1.00 20.90 89 ILE A C 1
ATOM 695 O O . ILE A 1 92 ? 12.028 -1.935 10.347 1.00 21.67 89 ILE A O 1
ATOM 700 N N . LEU A 1 93 ? 13.202 -0.876 11.953 1.00 22.48 90 LEU A N 1
ATOM 701 C CA . LEU A 1 93 ? 12.430 -1.426 13.070 1.00 24.55 90 LEU A CA 1
ATOM 702 C C . LEU A 1 93 ? 12.306 -2.949 13.006 1.00 26.58 90 LEU A C 1
ATOM 703 O O . LEU A 1 93 ? 11.241 -3.510 13.273 1.00 27.60 90 LEU A O 1
ATOM 708 N N . GLY A 1 94 ? 13.400 -3.610 12.642 1.00 26.51 91 GLY A N 1
ATOM 709 C CA . GLY A 1 94 ? 13.436 -5.066 12.582 1.00 27.56 91 GLY A CA 1
ATOM 710 C C . GLY A 1 94 ? 12.931 -5.652 11.275 1.00 28.09 91 GLY A C 1
ATOM 711 O O . GLY A 1 94 ? 13.033 -6.860 11.057 1.00 30.73 91 GLY A O 1
ATOM 712 N N . ILE A 1 95 ? 12.384 -4.803 10.409 1.00 26.45 92 ILE A N 1
ATOM 713 C CA . ILE A 1 95 ? 11.911 -5.231 9.098 1.00 24.83 92 ILE A CA 1
ATOM 714 C C . ILE A 1 95 ? 13.091 -5.277 8.137 1.00 23.26 92 ILE A C 1
ATOM 715 O O . ILE A 1 95 ? 13.732 -4.252 7.906 1.00 23.53 92 ILE A O 1
ATOM 720 N N . PRO A 1 96 ? 13.384 -6.462 7.573 1.00 24.82 93 PRO A N 1
ATOM 721 C CA . PRO A 1 96 ? 14.464 -6.559 6.588 1.00 24.70 93 PRO A CA 1
ATOM 722 C C . PRO A 1 96 ? 14.231 -5.651 5.383 1.00 23.48 93 PRO A C 1
ATOM 723 O O . PRO A 1 96 ? 13.084 -5.343 5.056 1.00 24.34 93 PRO A O 1
ATOM 727 N N . ALA A 1 97 ? 15.316 -5.229 4.742 1.00 22.07 94 ALA A N 1
ATOM 728 C CA . ALA A 1 97 ? 15.242 -4.328 3.590 1.00 20.67 94 ALA A CA 1
ATOM 729 C C . ALA A 1 97 ? 14.303 -4.870 2.511 1.00 19.98 94 ALA A C 1
ATOM 730 O O . ALA A 1 97 ? 14.576 -5.904 1.905 1.00 21.52 94 ALA A O 1
ATOM 732 N N . SER A 1 98 ? 13.200 -4.166 2.277 1.00 19.29 95 SER A N 1
ATOM 733 C CA . SER A 1 98 ? 12.174 -4.624 1.339 1.00 19.94 95 SER A CA 1
ATOM 734 C C . SER A 1 98 ? 12.309 -4.016 -0.052 1.00 16.87 95 SER A C 1
ATOM 735 O O . SER A 1 98 ? 11.768 -4.547 -1.019 1.00 17.99 95 SER A O 1
ATOM 738 N N . GLY A 1 99 ? 13.012 -2.895 -0.150 1.00 16.44 96 GLY A N 1
ATOM 739 C CA . GLY A 1 99 ? 13.085 -2.159 -1.403 1.00 15.45 96 GLY A CA 1
ATOM 740 C C . GLY A 1 99 ? 11.806 -1.409 -1.734 1.00 15.00 96 GLY A C 1
ATOM 741 O O . GLY A 1 99 ? 11.670 -0.887 -2.837 1.00 15.40 96 GLY A O 1
ATOM 742 N N . ARG A 1 100 ? 10.875 -1.342 -0.786 1.00 14.81 97 ARG A N 1
ATOM 743 C CA . ARG A 1 100 ? 9.570 -0.740 -1.044 1.00 14.26 97 ARG A CA 1
ATOM 744 C C . ARG A 1 100 ? 9.512 0.726 -0.646 1.00 13.69 97 ARG A C 1
ATOM 745 O O . ARG A 1 100 ? 10.199 1.166 0.280 1.00 13.44 97 ARG A O 1
ATOM 751 N N . ARG A 1 101 ? 8.669 1.472 -1.350 1.00 14.09 98 ARG A N 1
ATOM 752 C CA . ARG A 1 101 ? 8.371 2.849 -0.998 1.00 13.77 98 ARG A CA 1
ATOM 753 C C . ARG A 1 101 ? 7.511 2.924 0.248 1.00 13.57 98 ARG A C 1
ATOM 754 O O . ARG A 1 101 ? 6.693 2.043 0.511 1.00 14.52 98 ARG A O 1
ATOM 762 N N . PHE A 1 102 ? 7.689 4.002 0.997 1.00 12.90 99 PHE A N 1
ATOM 763 C CA . PHE A 1 102 ? 6.816 4.306 2.114 1.00 13.03 99 PHE A CA 1
ATOM 764 C C . PHE A 1 102 ? 6.577 5.804 2.167 1.00 11.96 99 PHE A C 1
ATOM 765 O O . PHE A 1 102 ? 7.356 6.597 1.632 1.00 11.59 99 PHE A O 1
ATOM 773 N N . SER A 1 103 ? 5.492 6.177 2.829 1.00 11.92 100 SER A N 1
ATOM 774 C CA . SER A 1 103 ? 5.166 7.570 3.074 1.00 11.87 100 SER A CA 1
ATOM 775 C C . SER A 1 103 ? 4.171 7.593 4.223 1.00 12.01 100 SER A C 1
ATOM 776 O O . SER A 1 103 ? 3.035 7.137 4.067 1.00 12.52 100 SER A O 1
ATOM 779 N N . VAL A 1 104 ? 4.607 8.088 5.378 1.00 11.37 101 VAL A N 1
ATOM 780 C CA . VAL A 1 104 ? 3.773 8.075 6.578 1.00 11.31 101 VAL A CA 1
ATOM 781 C C . VAL A 1 104 ? 3.807 9.408 7.306 1.00 10.70 101 VAL A C 1
ATOM 782 O O . VAL A 1 104 ? 4.777 10.165 7.222 1.00 11.20 101 VAL A O 1
ATOM 786 N N . GLY A 1 105 ? 2.736 9.684 8.034 1.00 10.66 102 GLY A N 1
ATOM 787 C CA . GLY A 1 105 ? 2.635 10.916 8.792 1.00 10.82 102 GLY A CA 1
ATOM 788 C C . GLY A 1 105 ? 3.151 10.790 10.210 1.00 10.27 102 GLY A C 1
ATOM 789 O O . GLY A 1 105 ? 3.192 9.700 10.793 1.00 10.88 102 GLY A O 1
ATOM 790 N N . LEU A 1 106 ? 3.548 11.926 10.762 1.00 10.31 103 LEU A N 1
ATOM 791 C CA . LEU A 1 106 ? 3.887 12.013 12.171 1.00 10.63 103 LEU A CA 1
ATOM 792 C C . LEU A 1 106 ? 3.544 13.406 12.668 1.00 10.07 103 LEU A C 1
ATOM 793 O O . LEU A 1 106 ? 3.391 14.342 11.875 1.00 10.58 103 LEU A O 1
ATOM 798 N N . ILE A 1 107 ? 3.390 13.529 13.980 1.00 10.20 104 ILE A N 1
ATOM 799 C CA . ILE A 1 107 ? 3.274 14.830 14.615 1.00 10.54 104 ILE A CA 1
ATOM 800 C C . ILE A 1 107 ? 4.220 14.839 15.806 1.00 10.44 104 ILE A C 1
ATOM 801 O O . ILE A 1 107 ? 4.134 13.972 16.681 1.00 11.61 104 ILE A O 1
ATOM 806 N N . ASP A 1 108 ? 5.135 15.806 15.811 1.00 11.06 105 ASP A N 1
ATOM 807 C CA . ASP A 1 108 ? 6.058 16.027 16.921 1.00 11.21 105 ASP A CA 1
ATOM 808 C C . ASP A 1 108 ? 5.684 17.308 17.647 1.00 10.72 105 ASP A C 1
ATOM 809 O O . ASP A 1 108 ? 5.449 18.339 17.010 1.00 11.98 105 ASP A O 1
ATOM 814 N N . ILE A 1 109 ? 5.651 17.245 18.976 1.00 10.41 106 ILE A N 1
ATOM 815 C CA . ILE A 1 109 ? 5.534 18.439 19.805 1.00 10.63 106 ILE A CA 1
ATOM 816 C C . ILE A 1 109 ? 6.876 18.633 20.491 1.00 10.77 106 ILE A C 1
ATOM 817 O O . ILE A 1 109 ? 7.306 17.769 21.257 1.00 11.21 106 ILE A O 1
ATOM 822 N N . PHE A 1 110 ? 7.536 19.752 20.196 1.00 10.85 107 PHE A N 1
ATOM 823 C CA . PHE A 1 110 ? 8.828 20.077 20.793 1.00 11.03 107 PHE A CA 1
ATOM 824 C C . PHE A 1 110 ? 8.677 21.078 21.927 1.00 11.11 107 PHE A C 1
ATOM 825 O O . PHE A 1 110 ? 7.901 22.031 21.824 1.00 11.75 107 PHE A O 1
ATOM 833 N N . LEU A 1 111 ? 9.450 20.856 22.988 1.00 11.33 108 LEU A N 1
ATOM 834 C CA . LEU A 1 111 ? 9.625 21.817 24.069 1.00 11.84 108 LEU A CA 1
ATOM 835 C C . LEU A 1 111 ? 10.893 22.620 23.812 1.00 12.03 108 LEU A C 1
ATOM 836 O O . LEU A 1 111 ? 11.957 22.043 23.594 1.00 13.00 108 LEU A O 1
ATOM 841 N N . ILE A 1 112 ? 10.777 23.944 23.863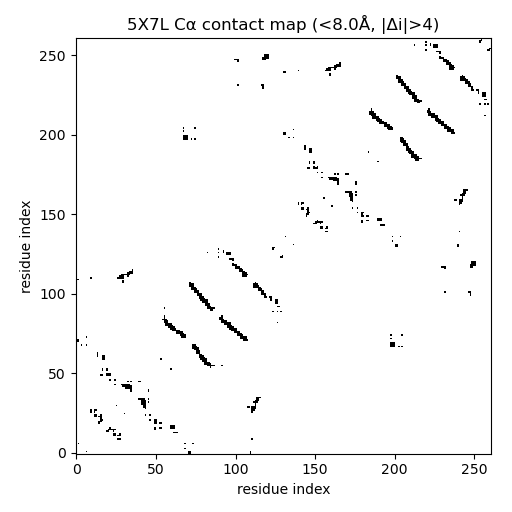 1.00 12.20 109 ILE A N 1
ATOM 842 C CA . ILE A 1 112 ? 11.904 24.844 23.622 1.00 12.49 109 ILE A CA 1
ATOM 843 C C . ILE A 1 112 ? 12.526 25.287 24.946 1.00 12.98 109 ILE A C 1
ATOM 844 O O . ILE A 1 112 ? 11.840 25.841 25.803 1.00 14.22 109 ILE A O 1
ATOM 849 N N . GLU A 1 113 ? 13.822 25.019 25.105 1.00 13.35 110 GLU A N 1
ATOM 850 C CA . GLU A 1 113 ? 14.605 25.468 26.258 1.00 14.58 110 GLU A CA 1
ATOM 851 C C . GLU A 1 113 ? 15.903 26.060 25.748 1.00 14.95 110 GLU A C 1
ATOM 852 O O . GLU A 1 113 ? 16.551 25.469 24.884 1.00 14.67 110 GLU A O 1
ATOM 858 N N . ASP A 1 114 ? 16.288 27.215 26.285 1.00 16.13 111 ASP A N 1
ATOM 859 C CA . ASP A 1 114 ? 17.533 27.873 25.887 1.00 18.38 111 ASP A CA 1
ATOM 860 C C . ASP A 1 114 ? 17.587 28.087 24.371 1.00 16.39 111 ASP A C 1
ATOM 861 O O . ASP A 1 114 ? 18.640 27.957 23.753 1.00 17.90 111 ASP A O 1
ATOM 866 N N . GLY A 1 115 ? 16.438 28.400 23.779 1.00 15.49 112 GLY A N 1
ATOM 867 C CA . GLY A 1 115 ? 16.354 28.684 22.352 1.00 15.51 112 GLY A CA 1
ATOM 868 C C . GLY A 1 115 ? 16.461 27.488 21.421 1.00 13.79 112 GLY A C 1
ATOM 869 O O . GLY A 1 115 ? 16.597 27.661 20.211 1.00 14.43 112 GLY A O 1
ATOM 870 N N . LEU A 1 116 ? 16.391 26.279 21.970 1.00 13.37 113 LEU A N 1
ATOM 871 C CA . LEU A 1 116 ? 16.525 25.060 21.172 1.00 12.78 113 LEU A CA 1
ATOM 872 C C . LEU A 1 116 ? 15.480 24.036 21.595 1.00 12.50 113 LEU A C 1
ATOM 873 O O . LEU A 1 116 ? 14.948 24.105 22.699 1.00 13.71 113 LEU A O 1
ATOM 878 N N . PHE A 1 117 ? 15.193 23.076 20.723 1.00 12.00 114 PHE A N 1
ATOM 879 C CA . PHE A 1 117 ? 14.311 21.976 21.106 1.00 12.03 114 PHE A CA 1
ATOM 880 C C . PHE A 1 117 ? 15.057 21.071 22.087 1.00 11.62 114 PHE A C 1
ATOM 881 O O . PHE A 1 117 ? 16.163 20.616 21.788 1.00 12.80 114 PHE A O 1
ATOM 889 N N . ALA A 1 118 ? 14.457 20.811 23.249 1.00 12.10 115 ALA A N 1
ATOM 890 C CA . ALA A 1 118 ? 15.120 20.038 24.310 1.00 12.46 115 ALA A CA 1
ATOM 891 C C . ALA A 1 118 ? 14.438 18.710 24.626 1.00 12.19 115 ALA A C 1
ATOM 892 O O . ALA A 1 118 ? 15.005 17.870 25.327 1.00 12.62 115 ALA A O 1
ATOM 894 N N . GLN A 1 119 ? 13.225 18.527 24.117 1.00 11.93 116 GLN A N 1
ATOM 895 C CA . GLN A 1 119 ? 12.430 17.352 24.411 1.00 12.45 116 GLN A CA 1
ATOM 896 C C . GLN A 1 119 ? 11.322 17.285 23.376 1.00 11.99 116 GLN A C 1
ATOM 897 O O . GLN A 1 119 ? 10.930 18.317 22.839 1.00 12.20 116 GLN A O 1
ATOM 903 N N . HIS A 1 120 ? 10.815 16.089 23.095 1.00 11.83 117 HIS A N 1
ATOM 904 C CA . HIS A 1 120 ? 9.614 15.972 22.275 1.00 11.65 117 HIS A CA 1
ATOM 905 C C . HIS A 1 120 ? 8.665 14.900 22.782 1.00 10.98 117 HIS A C 1
ATOM 906 O O . HIS A 1 120 ? 9.056 13.991 23.513 1.00 11.73 117 HIS A O 1
ATOM 913 N N . TRP A 1 121 ? 7.410 15.055 22.379 1.00 10.84 118 TRP A N 1
ATOM 914 C CA . TRP A 1 121 ? 6.382 14.030 22.469 1.00 11.40 118 TRP A CA 1
ATOM 915 C C . TRP A 1 121 ? 5.876 13.853 21.045 1.00 11.63 118 TRP A C 1
ATOM 916 O O . TRP A 1 121 ? 5.742 14.832 20.315 1.00 14.04 118 TRP A O 1
ATOM 927 N N . ASP A 1 122 ? 5.571 12.631 20.641 1.00 12.04 119 ASP A N 1
ATOM 928 C CA . ASP A 1 122 ? 5.176 12.423 19.259 1.00 12.28 119 ASP A CA 1
ATOM 929 C C . ASP A 1 122 ? 4.234 11.255 19.085 1.00 11.25 119 ASP A C 1
ATOM 930 O O . ASP A 1 122 ? 4.114 10.396 19.958 1.00 12.54 119 ASP A O 1
ATOM 935 N N . GLU A 1 123 ? 3.562 11.245 17.940 1.00 11.29 120 GLU A N 1
ATOM 936 C CA . GLU A 1 123 ? 2.922 10.044 17.432 1.00 11.66 120 GLU A CA 1
ATOM 937 C C . GLU A 1 123 ? 3.235 9.952 15.948 1.00 11.87 120 GLU A C 1
ATOM 938 O O . GLU A 1 123 ? 3.256 10.960 15.239 1.00 12.71 120 GLU A O 1
ATOM 952 N N . ASP A 1 125 ? 2.736 7.215 12.371 1.00 11.94 122 ASP A N 1
ATOM 953 C CA . ASP A 1 125 ? 1.951 6.110 11.834 1.00 12.40 122 ASP A CA 1
ATOM 954 C C . ASP A 1 125 ? 2.835 4.889 11.559 1.00 11.87 122 ASP A C 1
ATOM 955 O O . ASP A 1 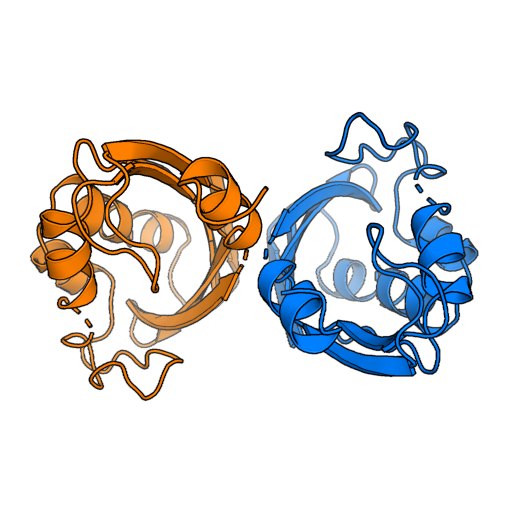125 ? 3.070 4.507 10.409 1.00 12.47 122 ASP A O 1
ATOM 960 N N . LEU A 1 126 ? 3.316 4.277 12.636 1.00 12.73 123 LEU A N 1
ATOM 961 C CA . LEU A 1 126 ? 4.170 3.097 12.541 1.00 13.58 123 LEU A CA 1
ATOM 962 C C . LEU A 1 126 ? 3.402 1.880 12.033 1.00 13.25 123 LEU A C 1
ATOM 963 O O . LEU A 1 126 ? 3.980 1.021 11.369 1.00 14.24 123 LEU A O 1
ATOM 968 N N . LEU A 1 127 ? 2.105 1.809 12.327 1.00 13.18 124 LEU A N 1
ATOM 969 C CA . LEU A 1 127 ? 1.275 0.746 11.769 1.00 14.26 124 LEU A CA 1
ATOM 970 C C . LEU A 1 127 ? 1.283 0.837 10.242 1.00 14.14 124 LEU A C 1
ATOM 971 O O . LEU A 1 127 ? 1.479 -0.164 9.552 1.00 15.23 124 LEU A O 1
ATOM 976 N N . GLY A 1 128 ? 1.070 2.044 9.725 1.00 14.03 125 GLY A N 1
ATOM 977 C CA . GLY A 1 128 ? 1.123 2.283 8.291 1.00 14.58 125 GLY A CA 1
ATOM 978 C C . GLY A 1 128 ? 2.480 1.958 7.698 1.00 14.12 125 GLY A C 1
ATOM 979 O O . GLY A 1 128 ? 2.565 1.395 6.609 1.00 14.77 125 GLY A O 1
ATOM 980 N N . LEU A 1 129 ? 3.546 2.302 8.413 1.00 14.02 126 LEU A N 1
ATOM 981 C CA . LEU A 1 129 ? 4.892 2.009 7.933 1.00 14.24 126 LEU A CA 1
ATOM 982 C C . LEU A 1 129 ? 5.107 0.498 7.801 1.00 14.76 126 LEU A C 1
ATOM 983 O O . LEU A 1 129 ? 5.624 0.021 6.788 1.00 15.36 126 LEU A O 1
ATOM 988 N N . HIS A 1 130 ? 4.693 -0.250 8.819 1.00 15.36 127 HIS A N 1
ATOM 989 C CA . HIS A 1 130 ? 4.779 -1.710 8.773 1.00 15.72 127 HIS A CA 1
ATOM 990 C C . HIS A 1 130 ? 3.982 -2.281 7.601 1.00 18.00 127 HIS A C 1
ATOM 991 O O . HIS A 1 130 ? 4.456 -3.175 6.902 1.00 19.01 127 HIS A O 1
ATOM 998 N N . ARG A 1 131 ? 2.777 -1.759 7.394 1.00 17.74 128 ARG A N 1
ATOM 999 C CA . ARG A 1 131 ? 1.915 -2.220 6.304 1.00 19.77 128 ARG A CA 1
ATOM 1000 C C . ARG A 1 131 ? 2.533 -1.933 4.938 1.00 18.13 128 ARG A C 1
ATOM 1001 O O . ARG A 1 131 ? 2.564 -2.802 4.065 1.00 19.96 128 ARG A O 1
ATOM 1009 N N . GLN A 1 132 ? 3.029 -0.715 4.760 1.00 17.24 129 GLN A N 1
ATOM 1010 C CA . GLN A 1 132 ? 3.604 -0.307 3.483 1.00 16.99 129 GLN A CA 1
ATOM 1011 C C . GLN A 1 132 ? 4.865 -1.098 3.147 1.00 17.45 129 GLN A C 1
ATOM 1012 O O . GLN A 1 132 ? 5.123 -1.384 1.978 1.00 19.99 129 GLN A O 1
ATOM 1018 N N . LEU A 1 133 ? 5.638 -1.463 4.167 1.00 18.16 130 LE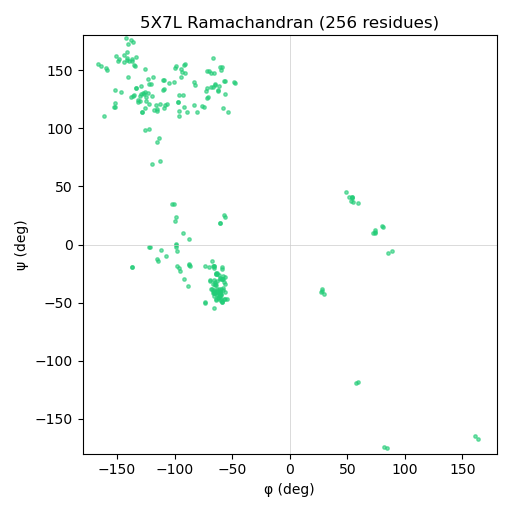U A N 1
ATOM 1019 C CA . LEU A 1 133 ? 6.875 -2.216 3.956 1.00 18.98 130 LEU A CA 1
ATOM 1020 C C . LEU A 1 133 ? 6.651 -3.730 3.927 1.00 20.51 130 LEU A C 1
ATOM 1021 O O . LEU A 1 133 ? 7.608 -4.498 3.842 1.00 21.50 130 LEU A O 1
ATOM 1026 N N . GLY A 1 134 ? 5.389 -4.148 3.987 1.00 21.28 131 GLY A N 1
ATOM 1027 C CA . GLY A 1 134 ? 5.025 -5.552 3.821 1.00 22.36 131 GLY A CA 1
ATOM 1028 C C . GLY A 1 134 ? 5.222 -6.420 5.051 1.00 23.70 131 GLY A C 1
ATOM 1029 O O . GLY A 1 134 ? 5.225 -7.647 4.954 1.00 25.10 131 GLY A O 1
ATOM 1030 N N . ALA A 1 135 ? 5.371 -5.789 6.212 1.00 25.19 132 ALA A N 1
ATOM 1031 C CA . ALA A 1 135 ? 5.628 -6.514 7.455 1.00 25.66 132 ALA A CA 1
ATOM 1032 C C . ALA A 1 135 ? 4.346 -6.959 8.158 1.00 27.55 132 ALA A C 1
ATOM 1033 O O . ALA A 1 135 ? 4.393 -7.817 9.038 1.00 28.63 132 ALA A O 1
ATOM 1035 N N . LEU A 1 136 ? 3.213 -6.372 7.779 1.00 30.49 133 LEU A N 1
ATOM 1036 C CA . LEU A 1 136 ? 1.919 -6.739 8.356 1.00 35.40 133 LEU A CA 1
ATOM 1037 C C . LEU A 1 136 ? 0.823 -6.731 7.295 1.00 40.27 133 LEU A C 1
ATOM 1038 O O . LEU A 1 136 ? 0.887 -5.972 6.327 1.00 41.92 133 LEU A O 1
ATOM 1043 N N . GLU B 1 3 ? -8.448 33.979 16.161 1.00 32.47 0 GLU B N 1
ATOM 1044 C CA . GLU B 1 3 ? -9.683 34.718 16.510 1.00 33.73 0 GLU B CA 1
ATOM 1045 C C . GLU B 1 3 ? -10.191 34.333 17.898 1.00 32.58 0 GLU B C 1
ATOM 1046 O O . GLU B 1 3 ? -10.518 35.207 18.700 1.00 34.33 0 GLU B O 1
ATOM 1050 N N . LEU B 1 4 ? -10.267 33.035 18.180 1.00 30.15 1 LEU B N 1
ATOM 1051 C CA . LEU B 1 4 ? -10.644 32.581 19.517 1.00 29.09 1 LEU B CA 1
ATOM 1052 C C . LEU B 1 4 ? -9.528 32.838 20.516 1.00 31.37 1 LEU B C 1
ATOM 1053 O O . LEU B 1 4 ? -8.362 32.555 20.239 1.00 32.12 1 LEU B O 1
ATOM 1058 N N . ASP B 1 5 ? -9.895 33.371 21.678 1.00 32.84 2 ASP B N 1
ATOM 1059 C CA . ASP B 1 5 ? -8.964 33.483 22.794 1.00 34.77 2 ASP B CA 1
ATOM 1060 C C . ASP B 1 5 ? -8.617 32.082 23.287 1.00 32.51 2 ASP B C 1
ATOM 1061 O O . ASP B 1 5 ? -9.343 31.122 23.020 1.00 30.40 2 ASP B O 1
ATOM 1063 N N . ARG B 1 6 ? -7.507 31.967 24.005 1.00 31.28 3 ARG B N 1
ATOM 1064 C CA . ARG B 1 6 ? -7.028 30.665 24.454 1.00 29.69 3 ARG B CA 1
ATOM 1065 C C . ARG B 1 6 ? -7.996 29.992 25.424 1.00 27.24 3 ARG B C 1
ATOM 1066 O O . ARG B 1 6 ? -8.219 28.779 25.360 1.00 26.09 3 ARG B O 1
ATOM 1074 N N . ALA B 1 7 ? -8.552 30.787 26.332 1.00 27.16 4 ALA B N 1
ATOM 1075 C CA . ALA B 1 7 ? -9.540 30.292 27.281 1.00 24.53 4 ALA B CA 1
ATOM 1076 C C . ALA B 1 7 ? -10.730 29.687 26.543 1.00 22.10 4 ALA B C 1
ATOM 1077 O O . ALA B 1 7 ? -11.285 28.675 26.969 1.00 21.19 4 ALA B O 1
ATOM 1079 N N . SER B 1 8 ? -11.109 30.305 25.429 1.00 22.53 5 SER B N 1
ATOM 1080 C CA . SER B 1 8 ? -12.218 29.804 24.623 1.00 21.79 5 SER B CA 1
ATOM 1081 C C . SER B 1 8 ? -11.890 28.446 24.006 1.00 17.81 5 SER B C 1
ATOM 1082 O O . SER B 1 8 ? -12.749 27.570 23.942 1.00 16.99 5 SER B O 1
ATOM 1085 N N . VAL B 1 9 ? -10.651 28.268 23.559 1.00 17.61 6 VAL B N 1
ATOM 1086 C CA . VAL B 1 9 ? -10.238 26.988 22.988 1.00 16.79 6 VAL B CA 1
ATOM 1087 C C . VAL B 1 9 ? -10.208 25.916 24.077 1.00 16.04 6 VAL B C 1
ATOM 1088 O O . VAL B 1 9 ? -10.605 24.773 23.839 1.00 15.65 6 VAL B O 1
ATOM 1092 N N . GLN B 1 10 ? -9.763 26.289 25.274 1.00 16.42 7 GLN B N 1
ATOM 1093 C CA . GLN B 1 10 ? -9.800 25.367 26.408 1.00 16.87 7 GLN B CA 1
ATOM 1094 C C . GLN B 1 10 ? -11.225 24.888 26.684 1.00 15.89 7 GLN B C 1
ATOM 1095 O O . GLN B 1 10 ? -11.442 23.715 26.988 1.00 16.30 7 GLN B O 1
ATOM 1098 N N . GLN B 1 11 ? -12.195 25.790 26.560 1.00 16.03 8 GLN B N 1
ATOM 1099 C CA . GLN B 1 11 ? -13.597 25.424 26.750 1.00 16.71 8 GLN B CA 1
ATOM 1100 C C . GLN B 1 11 ? -14.078 24.459 25.667 1.00 14.64 8 GLN B C 1
ATOM 1101 O O . GLN B 1 11 ? -14.811 23.517 25.967 1.00 15.73 8 GLN B O 1
ATOM 1107 N N . LEU B 1 12 ? -13.673 24.689 24.417 1.00 14.38 9 LEU B N 1
ATOM 1108 C CA . LEU B 1 12 ? -13.982 23.744 23.339 1.00 14.49 9 LEU B CA 1
ATOM 1109 C C . LEU B 1 12 ? -13.460 22.358 23.692 1.00 12.88 9 LEU B C 1
ATOM 1110 O O . LEU B 1 12 ? -14.164 2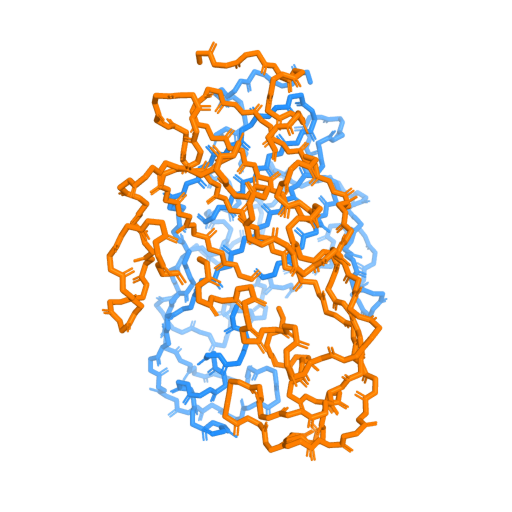1.361 23.533 1.00 13.60 9 LEU B O 1
ATOM 1123 N N . GLU B 1 14 ? -12.826 21.103 26.635 1.00 13.28 11 GLU B N 1
ATOM 1124 C CA . GLU B 1 14 ? -13.580 20.502 27.739 1.00 14.98 11 GLU B CA 1
ATOM 1125 C C . GLU B 1 14 ? -14.826 19.791 27.211 1.00 13.36 11 GLU B C 1
ATOM 1126 O O . GLU B 1 14 ? -15.147 18.680 27.635 1.00 13.86 11 GLU B O 1
ATOM 1129 N N . HIS B 1 15 ? -15.515 20.423 26.268 1.00 13.13 12 HIS B N 1
ATOM 1130 C CA . HIS B 1 15 ? -16.672 19.792 25.644 1.00 13.27 12 HIS B CA 1
ATOM 1131 C C . HIS B 1 15 ? -16.282 18.566 24.828 1.00 11.94 12 HIS B C 1
ATOM 1132 O O . HIS B 1 15 ? -16.974 17.551 24.866 1.00 12.74 12 HIS B O 1
ATOM 1139 N N . PHE B 1 16 ? -15.180 18.662 24.090 1.00 11.86 13 PHE B N 1
ATOM 1140 C CA . PHE B 1 16 ? -14.714 17.540 23.278 1.00 11.80 13 PHE B CA 1
ATOM 1141 C C . PHE B 1 16 ? -14.449 16.321 24.163 1.00 11.91 13 PHE B C 1
ATOM 1142 O O . PHE B 1 16 ? -14.925 15.220 23.887 1.00 12.27 13 PHE B O 1
ATOM 1150 N N . LEU B 1 17 ? -13.705 16.529 25.245 1.00 12.66 14 LEU B N 1
ATOM 1151 C CA . LEU B 1 17 ? -13.384 15.445 26.169 1.00 13.26 14 LEU B CA 1
ATOM 1152 C C . LEU B 1 17 ? -14.646 14.859 26.799 1.00 13.40 14 LEU B C 1
ATOM 1153 O O . LEU B 1 17 ? -14.775 13.638 26.920 1.00 14.01 14 LEU B O 1
ATOM 1158 N N . ALA B 1 18 ? -15.575 15.728 27.191 1.00 13.24 15 ALA B N 1
ATOM 1159 C CA . ALA B 1 18 ? -16.803 15.288 27.852 1.00 13.86 15 ALA B CA 1
ATOM 1160 C C . ALA B 1 18 ? -17.671 14.424 26.933 1.00 12.97 15 ALA B C 1
ATOM 1161 O O . ALA B 1 18 ? -18.333 13.498 27.396 1.00 14.26 15 ALA B O 1
ATOM 1163 N N . ALA B 1 19 ? -17.673 14.720 25.635 1.00 12.58 16 ALA B N 1
ATOM 1164 C CA . ALA B 1 19 ? -18.448 13.922 24.680 1.00 13.36 16 ALA B CA 1
ATOM 1165 C C . ALA B 1 19 ? -18.050 12.450 24.764 1.00 12.90 16 ALA B C 1
ATOM 1166 O O . ALA B 1 19 ? -18.905 11.564 24.817 1.00 13.74 16 ALA B O 1
ATOM 1168 N N . TYR B 1 20 ? -16.745 12.200 24.777 1.00 12.71 17 TYR B N 1
ATOM 1169 C CA . TYR B 1 20 ? -16.224 10.840 24.854 1.00 12.97 17 TYR B CA 1
ATOM 1170 C C . TYR B 1 20 ? -16.388 10.241 26.245 1.00 13.90 17 TYR B C 1
ATOM 1171 O O . TYR B 1 20 ? -16.883 9.125 26.389 1.00 15.28 17 TYR B O 1
ATOM 1180 N N . ASN B 1 21 ? -15.976 10.977 27.271 1.00 13.24 18 ASN B N 1
ATOM 1181 C CA . ASN B 1 21 ? -15.988 10.443 28.631 1.00 14.34 18 ASN B CA 1
ATOM 1182 C C . ASN B 1 21 ? -17.402 10.150 29.140 1.00 15.71 18 ASN B C 1
ATOM 1183 O O . ASN B 1 21 ? -17.607 9.209 29.908 1.00 17.08 18 ASN B O 1
ATOM 1188 N N . GLU B 1 22 ? -18.372 10.938 28.691 1.00 16.02 19 GLU B N 1
ATOM 1189 C CA . GLU B 1 22 ? -19.767 10.742 29.085 1.00 17.02 19 GLU B CA 1
ATOM 1190 C C . GLU B 1 22 ? -20.575 9.971 28.043 1.00 16.94 19 GLU B C 1
ATOM 1191 O O . GLU B 1 22 ? -21.732 9.638 28.285 1.00 18.57 19 GLU B O 1
ATOM 1197 N N . GLY B 1 23 ? -19.969 9.681 26.893 1.00 16.19 20 GLY B N 1
ATOM 1198 C CA . GLY B 1 23 ? -20.685 9.048 25.789 1.00 16.70 20 GLY B CA 1
ATOM 1199 C C . GLY B 1 23 ? -21.930 9.831 25.405 1.00 16.01 20 GLY B C 1
ATOM 1200 O O . GLY B 1 23 ? -22.977 9.250 25.123 1.00 17.61 20 GLY B O 1
ATOM 1201 N N . ASP B 1 24 ? -21.808 11.156 25.407 1.00 15.50 21 ASP B N 1
ATOM 1202 C CA . ASP B 1 24 ? -22.928 12.055 25.152 1.00 15.42 21 ASP B CA 1
ATOM 1203 C C . ASP B 1 24 ? -22.575 12.942 23.963 1.00 14.25 21 ASP B C 1
ATOM 1204 O O . ASP B 1 24 ? -21.858 13.932 24.119 1.00 14.50 21 ASP B O 1
ATOM 1209 N N . PRO B 1 25 ? -23.073 12.587 22.765 1.00 14.62 22 PRO B N 1
ATOM 1210 C CA . PRO B 1 25 ? -22.745 13.372 21.574 1.00 15.25 22 PRO B CA 1
ATOM 1211 C C . PRO B 1 25 ? -23.153 14.842 21.646 1.00 13.25 22 PRO B C 1
ATOM 1212 O O . PRO B 1 25 ? -22.621 15.639 20.884 1.00 13.51 22 PRO B O 1
ATOM 1216 N N . ARG B 1 26 ? -24.075 15.208 22.536 1.00 13.26 23 ARG B N 1
ATOM 1217 C CA . ARG B 1 26 ? -24.519 16.603 22.614 1.00 13.19 23 ARG B CA 1
ATOM 1218 C C . ARG B 1 26 ? -23.382 17.574 22.945 1.00 12.54 23 ARG B C 1
ATOM 1219 O O . ARG B 1 26 ? -23.416 18.734 22.531 1.00 12.98 23 ARG B O 1
ATOM 1227 N N . HIS B 1 27 ? -22.370 17.110 23.670 1.00 12.06 24 HIS B N 1
ATOM 1228 C CA . HIS B 1 27 ? -21.207 17.953 23.929 1.00 12.80 24 HIS B CA 1
ATOM 1229 C C . HIS B 1 27 ? -20.526 18.423 22.642 1.00 12.08 24 HIS B C 1
ATOM 1230 O O . HIS B 1 27 ? -19.921 19.499 22.614 1.00 13.00 24 HIS B O 1
ATOM 1237 N N . LEU B 1 28 ? -20.615 17.624 21.580 1.00 12.32 25 LEU B N 1
ATOM 1238 C CA . LEU B 1 28 ? -20.014 17.996 20.300 1.00 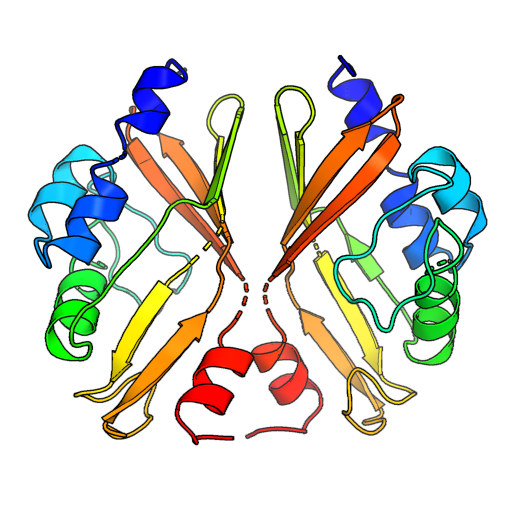12.67 25 LEU B CA 1
ATOM 1239 C C . LEU B 1 28 ? -20.653 19.239 19.693 1.00 12.04 25 LEU B C 1
ATOM 1240 O O . LEU B 1 28 ? -20.018 19.945 18.915 1.00 13.13 25 LEU B O 1
ATOM 1245 N N . ASP B 1 29 ? -21.903 19.517 20.039 1.00 11.56 26 ASP B N 1
ATOM 1246 C CA . ASP B 1 29 ? -22.563 20.699 19.497 1.00 12.00 26 ASP B CA 1
ATOM 1247 C C . ASP B 1 29 ? -21.903 21.979 19.990 1.00 12.51 26 ASP B C 1
ATOM 1248 O O . ASP B 1 29 ? -22.053 23.036 19.379 1.00 13.16 26 ASP B O 1
ATOM 1253 N N . HIS B 1 30 ? -21.161 21.875 21.087 1.00 12.25 27 HIS B N 1
ATOM 1254 C CA . HIS B 1 30 ? -20.500 23.027 21.680 1.00 12.92 27 HIS B CA 1
ATOM 1255 C C . HIS B 1 30 ? -19.028 23.139 21.313 1.00 13.25 27 HIS B C 1
ATOM 1256 O O . HIS B 1 30 ? -18.361 24.071 21.751 1.00 15.46 27 HIS B O 1
ATOM 1263 N N . CYS B 1 31 ? -18.520 22.212 20.504 1.00 12.94 28 CYS B N 1
ATOM 1264 C CA . CYS B 1 31 ? -17.129 22.312 20.054 1.00 12.44 28 CYS B CA 1
ATOM 1265 C C . CYS B 1 31 ? -16.880 22.005 18.578 1.00 12.19 28 CYS B C 1
ATOM 1266 O O . CYS B 1 31 ? -15.842 22.406 18.062 1.00 12.58 28 CYS B O 1
ATOM 1269 N N . LEU B 1 32 ? -17.800 21.305 17.910 1.00 11.96 29 LEU B N 1
ATOM 1270 C CA . LEU B 1 32 ? -17.621 20.968 16.496 1.00 12.09 29 LEU B CA 1
ATOM 1271 C C . LEU B 1 32 ? -18.568 21.735 15.591 1.00 12.16 29 LEU B C 1
ATOM 1272 O O . LEU B 1 32 ? -19.737 21.942 15.914 1.00 13.24 29 LEU B O 1
ATOM 1277 N N . HIS B 1 33 ? -18.044 22.126 14.437 1.00 12.39 30 HIS B N 1
ATOM 1278 C CA . HIS B 1 33 ? -18.823 22.787 13.403 1.00 12.67 30 HIS B CA 1
ATOM 1279 C C . HIS B 1 33 ? -19.898 21.841 12.861 1.00 12.06 30 HIS B C 1
ATOM 1280 O O . HIS B 1 33 ? -19.617 20.666 12.629 1.00 12.25 30 HIS B O 1
ATOM 1287 N N . PRO B 1 34 ? -21.126 22.343 12.640 1.00 12.24 31 PRO B N 1
ATOM 1288 C CA . PRO B 1 34 ? -22.150 21.471 12.048 1.00 12.79 31 PRO B CA 1
ATOM 1289 C C . PRO B 1 34 ? -21.744 20.891 10.687 1.00 12.68 31 PRO B C 1
ATOM 1290 O O . PRO B 1 34 ? -22.205 19.813 10.318 1.00 12.92 31 PRO B O 1
ATOM 1294 N N . GLU B 1 35 ? -20.876 21.595 9.968 1.00 13.08 32 GLU B N 1
ATOM 1295 C CA . GLU B 1 35 ? -20.383 21.145 8.665 1.00 14.07 32 GLU B CA 1
ATOM 1296 C C . GLU B 1 35 ? -18.974 20.555 8.780 1.00 13.59 32 GLU B C 1
ATOM 1297 O O . GLU B 1 35 ? -18.155 20.688 7.867 1.00 14.59 32 GLU B O 1
ATOM 1303 N N . TYR B 1 36 ? -18.713 19.890 9.905 1.00 13.25 33 TYR B N 1
ATOM 1304 C CA . TYR B 1 36 ? -17.431 19.245 10.172 1.00 12.76 33 TYR B CA 1
ATOM 1305 C C . TYR B 1 36 ? -16.959 18.398 8.996 1.00 13.16 33 TYR B C 1
ATOM 1306 O O . TYR B 1 36 ? -17.754 17.691 8.375 1.00 14.35 33 TYR B O 1
ATOM 1315 N N . ARG B 1 37 ? -15.662 18.462 8.711 1.00 13.27 34 ARG B N 1
ATOM 1316 C CA . ARG B 1 37 ? -15.088 17.746 7.577 1.00 13.66 34 ARG B CA 1
ATOM 1317 C C . ARG B 1 37 ? -14.105 16.685 8.059 1.00 13.64 34 ARG B C 1
ATOM 1318 O O . ARG B 1 37 ? -12.912 16.946 8.189 1.00 15.05 34 ARG B O 1
ATOM 1326 N N . HIS B 1 38 ? -14.606 15.485 8.334 1.00 13.90 35 HIS B N 1
ATOM 1327 C CA . HIS B 1 38 ? -13.734 14.388 8.742 1.00 13.91 35 HIS B CA 1
ATOM 1328 C C . HIS B 1 38 ? -12.823 14.007 7.567 1.00 13.43 35 HIS B C 1
ATOM 1329 O O . HIS B 1 38 ? -13.294 13.902 6.432 1.00 14.92 35 HIS B O 1
ATOM 1336 N N . PRO B 1 39 ? -11.516 13.805 7.824 1.00 13.84 36 PRO B N 1
ATOM 1337 C CA . PRO B 1 39 ? -10.586 13.491 6.727 1.00 14.66 36 PRO B CA 1
ATOM 1338 C C . PRO B 1 39 ? -10.809 12.135 6.043 1.00 14.91 36 PRO B C 1
ATOM 1339 O O . PRO B 1 39 ? -10.319 11.931 4.935 1.00 16.59 36 PRO B O 1
ATOM 1343 N N . ASN B 1 40 ? -11.520 11.226 6.698 1.00 14.84 37 ASN B N 1
ATOM 1344 C CA . ASN B 1 40 ? -11.861 9.929 6.125 1.00 15.36 37 ASN B CA 1
ATOM 1345 C C . ASN B 1 40 ? -13.184 10.039 5.371 1.00 16.08 37 ASN B C 1
ATOM 1346 O O . ASN B 1 40 ? -14.219 10.267 5.991 1.00 16.40 37 ASN B O 1
ATOM 1351 N N . PRO B 1 41 ? -13.165 9.870 4.034 1.00 17.88 38 PRO B N 1
ATOM 1352 C CA . PRO B 1 41 ? -14.422 10.042 3.291 1.00 19.51 38 PRO B CA 1
ATOM 1353 C C . PRO B 1 41 ? -15.479 8.971 3.582 1.00 19.66 38 PRO B C 1
ATOM 1354 O O . PRO B 1 41 ? -16.642 9.155 3.220 1.00 21.70 38 PRO B O 1
ATOM 1358 N N . ALA B 1 42 ? -15.088 7.872 4.222 1.00 19.23 39 ALA B N 1
ATOM 1359 C CA . ALA B 1 42 ? -16.048 6.850 4.641 1.00 20.48 39 ALA B CA 1
ATOM 1360 C C . ALA B 1 42 ? -16.931 7.342 5.791 1.00 19.80 39 ALA B C 1
ATOM 1361 O O . ALA B 1 42 ? -18.003 6.786 6.038 1.00 21.25 39 ALA B O 1
ATOM 1363 N N . VAL B 1 43 ? -16.473 8.377 6.491 1.00 17.78 40 VAL B N 1
ATOM 1364 C CA . VAL B 1 43 ? -17.234 8.986 7.575 1.00 16.71 40 VAL B CA 1
ATOM 1365 C C . VAL B 1 43 ? -18.239 9.973 6.987 1.00 16.19 40 VAL B C 1
ATOM 1366 O O . VAL B 1 43 ? -17.912 10.728 6.071 1.00 17.30 40 VAL B O 1
ATOM 1370 N N . GLU B 1 44 ? -19.460 9.960 7.512 1.00 15.72 41 GLU B N 1
ATOM 1371 C CA . GLU B 1 44 ? -20.505 10.865 7.043 1.00 17.53 41 GLU B CA 1
ATOM 1372 C C . GLU B 1 44 ? -20.070 12.326 7.143 1.00 15.77 41 GLU B C 1
ATOM 1373 O O . GLU B 1 44 ? -19.414 12.717 8.106 1.00 15.67 41 GLU B O 1
ATOM 1379 N N . ARG B 1 45 ? -20.433 13.125 6.142 1.00 15.88 42 ARG B N 1
ATOM 1380 C CA . ARG B 1 45 ? -20.122 14.553 6.155 1.00 15.53 42 ARG B CA 1
ATOM 1381 C C . ARG B 1 45 ? -20.858 15.273 7.277 1.00 14.60 42 ARG B C 1
ATOM 1382 O O . ARG B 1 45 ? -21.978 14.907 7.643 1.00 15.22 42 ARG B O 1
ATOM 1390 N N . GLY B 1 46 ? -20.216 16.308 7.805 1.00 14.09 43 GLY B N 1
ATOM 1391 C CA . GLY B 1 46 ? -20.804 17.118 8.856 1.00 14.00 43 GLY B CA 1
ATOM 1392 C C . GLY B 1 46 ? -20.645 16.507 10.233 1.00 12.79 43 GLY B C 1
ATOM 1393 O O . GLY B 1 46 ? -19.989 15.477 10.413 1.00 13.92 43 GLY B O 1
ATOM 1394 N N . ILE B 1 47 ? -21.264 17.148 11.213 1.00 12.60 44 ILE B N 1
ATOM 1395 C CA . ILE B 1 47 ? -21.121 16.738 12.600 1.00 12.86 44 ILE B CA 1
ATOM 1396 C C . ILE B 1 47 ? -21.677 15.331 12.865 1.00 12.92 44 ILE B C 1
ATOM 1397 O O . ILE B 1 47 ? -21.228 14.661 13.799 1.00 14.11 44 ILE B O 1
ATOM 1402 N N . GLU B 1 48 ? -22.616 14.862 12.042 1.00 12.58 45 GLU B N 1
ATOM 1403 C CA . GLU B 1 48 ? -23.143 13.502 12.206 1.00 13.06 45 GLU B CA 1
ATOM 1404 C C . GLU B 1 48 ? -22.047 12.434 12.158 1.00 13.71 45 GLU B C 1
ATOM 1405 O O . GLU B 1 48 ? -22.144 11.418 12.843 1.00 14.80 45 GLU B O 1
ATOM 1411 N N . GLY B 1 49 ? -21.006 12.659 11.360 1.00 13.39 46 GLY B N 1
ATOM 1412 C CA . GLY B 1 49 ? -19.894 11.719 11.301 1.00 14.65 46 GLY B CA 1
ATOM 1413 C C . GLY B 1 49 ? -19.201 11.555 12.644 1.00 14.51 46 GLY B C 1
ATOM 1414 O O . GLY B 1 49 ? -18.803 10.450 13.020 1.00 15.81 46 GLY B O 1
ATOM 1423 N N . ARG B 1 51 ? -20.650 12.439 15.644 1.00 13.36 48 ARG B N 1
ATOM 1424 C CA . ARG B 1 51 ? -21.638 11.873 16.561 1.00 14.35 48 ARG B CA 1
ATOM 1425 C C . ARG B 1 51 ? -21.640 10.348 16.465 1.00 14.41 48 ARG B C 1
ATOM 1426 O O . ARG B 1 51 ? -21.742 9.653 17.478 1.00 15.06 48 ARG B O 1
ATOM 1434 N N . ALA B 1 52 ? -21.522 9.836 15.242 1.00 14.62 49 ALA B N 1
ATOM 1435 C CA . ALA B 1 52 ? -21.471 8.391 15.017 1.00 15.23 49 ALA B CA 1
ATOM 1436 C C . ALA B 1 52 ? -20.260 7.756 15.706 1.00 15.03 49 ALA B C 1
ATOM 1437 O O . ALA B 1 52 ? -20.352 6.649 16.241 1.00 15.96 49 ALA B O 1
ATOM 1439 N N . ALA B 1 53 ? -19.131 8.455 15.691 1.00 14.76 50 ALA B N 1
ATOM 1440 C CA . ALA B 1 53 ? -17.935 7.970 16.379 1.00 15.84 50 ALA B CA 1
ATOM 1441 C C . ALA B 1 53 ? -18.177 7.836 17.885 1.00 15.69 50 ALA B C 1
ATOM 1442 O O . ALA B 1 53 ? -17.802 6.830 18.487 1.00 16.58 50 ALA B O 1
ATOM 1444 N N . ILE B 1 54 ? -18.818 8.837 18.487 1.00 15.21 51 ILE B N 1
ATOM 1445 C CA . ILE B 1 54 ? -19.134 8.787 19.919 1.00 15.98 51 ILE B CA 1
ATOM 1446 C C . ILE B 1 54 ? -19.971 7.555 20.243 1.00 16.43 51 ILE B C 1
ATOM 1447 O O . ILE B 1 54 ? -19.680 6.837 21.198 1.00 18.16 51 ILE B O 1
ATOM 1452 N N . ARG B 1 55 ? -21.004 7.309 19.443 1.00 17.43 52 ARG B N 1
ATOM 1453 C CA . ARG B 1 55 ? -21.877 6.161 19.667 1.00 18.88 52 ARG B CA 1
ATOM 1454 C C . ARG B 1 55 ? -21.113 4.848 19.526 1.00 20.06 52 ARG B C 1
ATOM 1455 O O . ARG B 1 55 ? -21.323 3.919 20.305 1.00 21.63 52 ARG B O 1
ATOM 1463 N N . ARG B 1 56 ? -20.220 4.780 18.543 1.00 18.92 53 ARG B N 1
ATOM 1464 C CA . ARG B 1 56 ? -19.423 3.574 18.319 1.00 19.65 53 ARG B CA 1
ATOM 1465 C C . ARG B 1 56 ? -18.500 3.283 19.499 1.00 19.67 53 ARG B C 1
ATOM 1466 O O . ARG B 1 56 ? -18.437 2.148 19.976 1.00 20.46 53 ARG B O 1
ATOM 1474 N N . TRP B 1 57 ? -17.781 4.297 19.967 1.00 20.03 54 TRP B N 1
ATOM 1475 C CA . TRP B 1 57 ? -16.882 4.109 21.104 1.00 19.88 54 TRP B CA 1
ATOM 1476 C C . TRP B 1 57 ? -17.647 3.715 22.365 1.00 22.63 54 TRP B C 1
ATOM 1477 O O . TRP B 1 57 ? -17.183 2.881 23.140 1.00 22.24 54 TRP B O 1
ATOM 1488 N N . ALA B 1 58 ? -18.821 4.313 22.558 1.00 21.52 55 ALA B N 1
ATOM 1489 C CA . ALA B 1 58 ? -19.657 4.017 23.722 1.00 25.23 55 ALA B CA 1
ATOM 1490 C C . ALA B 1 58 ? -20.096 2.554 23.755 1.00 25.33 55 ALA B C 1
ATOM 1491 O O . ALA B 1 58 ? -20.361 2.005 24.827 1.00 27.41 55 ALA B O 1
ATOM 1493 N N . SER B 1 59 ? -20.166 1.927 22.582 1.00 25.41 56 SER B N 1
ATOM 1494 C CA . SER B 1 59 ? -20.596 0.535 22.477 1.00 25.55 56 SER B CA 1
ATOM 1495 C C . SER B 1 59 ? -19.439 -0.469 22.452 1.00 23.67 56 SER B C 1
ATOM 1496 O O . SER B 1 59 ? -19.634 -1.636 22.793 1.00 26.51 56 SER B O 1
ATOM 1499 N N . THR B 1 60 ? -18.246 -0.028 22.058 1.00 19.55 57 THR B N 1
ATOM 1500 C CA . THR B 1 60 ? -17.119 -0.950 21.878 1.00 17.55 57 THR B CA 1
ATOM 1501 C C . THR B 1 60 ? -16.040 -0.848 22.961 1.00 15.60 57 THR B C 1
ATOM 1502 O O . THR B 1 60 ? -15.136 -1.683 23.012 1.00 15.76 57 THR B O 1
ATOM 1506 N N . VAL B 1 61 ? -16.135 0.172 23.810 1.00 15.18 58 VAL B N 1
ATOM 1507 C CA . VAL B 1 61 ? -15.171 0.382 24.883 1.00 15.26 58 VAL B CA 1
ATOM 1508 C C . VAL B 1 61 ? -15.902 0.563 26.208 1.00 14.81 58 VAL B C 1
ATOM 1509 O O . VAL B 1 61 ? -16.837 1.356 26.306 1.00 17.53 58 VAL B O 1
ATOM 1513 N N . GLU B 1 62 ? -15.483 -0.191 27.218 1.00 13.96 59 GLU B N 1
ATOM 1514 C CA . GLU B 1 62 ? -15.948 0.021 28.585 1.00 14.47 59 GLU B CA 1
ATOM 1515 C C . GLU B 1 62 ? -14.896 0.806 29.359 1.00 13.04 59 GLU B C 1
ATOM 1516 O O . GLU B 1 62 ? -13.708 0.724 29.054 1.00 13.43 59 GLU B O 1
ATOM 1522 N N . ASP B 1 63 ? -15.340 1.564 30.361 1.00 12.90 60 ASP B N 1
ATOM 1523 C CA . ASP B 1 63 ? -14.447 2.392 31.174 1.00 12.48 60 ASP B CA 1
ATOM 1524 C C . ASP B 1 63 ? -13.600 3.318 30.302 1.00 12.15 60 ASP B C 1
ATOM 1525 O O . ASP B 1 63 ? -12.410 3.505 30.545 1.00 12.95 60 ASP B O 1
ATOM 1530 N N . LEU B 1 64 ? -14.223 3.895 29.281 1.00 12.37 61 LEU B N 1
ATOM 1531 C CA . LEU B 1 64 ? -13.520 4.786 28.373 1.00 12.56 61 LEU B CA 1
ATOM 1532 C C . LEU B 1 64 ? -12.998 5.999 29.131 1.00 12.44 61 LEU B C 1
ATOM 1533 O O . LEU B 1 64 ? -13.723 6.610 29.922 1.00 13.14 61 LEU B O 1
ATOM 1538 N N . SER B 1 65 ? -11.737 6.339 28.891 1.00 12.02 62 SER B N 1
ATOM 1539 C CA . SER B 1 65 ? -11.164 7.566 29.423 1.00 12.45 62 SER B CA 1
ATOM 1540 C C . SER B 1 65 ? -10.365 8.285 28.349 1.00 12.13 62 SER B C 1
ATOM 1541 O O . SER B 1 65 ? -9.509 7.690 27.692 1.00 13.44 62 SER B O 1
ATOM 1544 N N . LEU B 1 66 ? -10.657 9.569 28.181 1.00 12.01 63 LEU B N 1
ATOM 1545 C CA . LEU B 1 66 ? -9.915 10.428 27.272 1.00 11.44 63 LEU B CA 1
ATOM 1546 C C . LEU B 1 66 ? -9.452 11.631 28.068 1.00 11.67 63 LEU B C 1
ATOM 1547 O O . LEU B 1 66 ? -10.274 12.382 28.600 1.00 12.91 63 LEU B O 1
ATOM 1552 N N . THR B 1 67 ? -8.139 11.796 28.175 1.00 12.33 64 THR B N 1
ATOM 1553 C CA . THR B 1 67 ? -7.581 12.873 28.980 1.00 13.27 64 THR B CA 1
ATOM 1554 C C . THR B 1 67 ? -6.618 13.723 28.165 1.00 12.15 64 THR B C 1
ATOM 1555 O O . THR B 1 67 ? -6.000 13.253 27.206 1.00 12.77 64 THR B O 1
ATOM 1559 N N . LEU B 1 68 ? -6.526 14.989 28.555 1.00 12.52 65 LEU B N 1
ATOM 1560 C CA . LEU B 1 68 ? -5.724 15.974 27.853 1.00 12.14 65 LEU B CA 1
ATOM 1561 C C . LEU B 1 68 ? -4.350 16.113 28.500 1.00 12.08 65 LEU B C 1
ATOM 1562 O O . LEU B 1 68 ? -4.236 16.536 29.651 1.00 14.70 65 LEU B O 1
ATOM 1567 N N . ASP B 1 69 ? -3.315 15.741 27.756 1.00 11.87 66 ASP B N 1
ATOM 1568 C CA . ASP B 1 69 ? -1.938 15.816 28.239 1.00 12.42 66 ASP B CA 1
ATOM 1569 C C . ASP B 1 69 ? -1.301 17.168 27.960 1.00 12.36 66 ASP B C 1
ATOM 1570 O O . ASP B 1 69 ? -0.489 17.649 28.747 1.00 13.71 66 ASP B O 1
ATOM 1575 N N . ASP B 1 70 ? -1.642 17.765 26.824 1.00 11.77 67 ASP B N 1
ATOM 1576 C CA . ASP B 1 70 ? -1.106 19.072 26.465 1.00 11.67 67 ASP B CA 1
ATOM 1577 C C . ASP B 1 70 ? -2.011 19.718 25.429 1.00 11.58 67 ASP B C 1
ATOM 1578 O O . ASP B 1 70 ? -2.691 19.029 24.667 1.00 12.62 67 ASP B O 1
ATOM 1583 N N . LEU B 1 71 ? -2.016 21.044 25.426 1.00 12.23 68 LEU B N 1
ATOM 1584 C CA . LEU B 1 71 ? -2.785 21.839 24.479 1.00 12.22 68 LEU B CA 1
ATOM 1585 C C . LEU B 1 71 ? -1.902 22.978 23.986 1.00 11.75 68 LEU B C 1
ATOM 1586 O O . LEU B 1 71 ? -1.304 23.693 24.793 1.00 13.47 68 LEU B O 1
ATOM 1591 N N . VAL B 1 72 ? -1.804 23.122 22.668 1.00 11.69 69 VAL B N 1
ATOM 1592 C CA . VAL B 1 72 ? -1.032 24.195 22.046 1.00 12.24 69 VAL B CA 1
ATOM 1593 C C . VAL B 1 72 ? -1.964 24.939 21.096 1.00 12.24 69 VAL B C 1
ATOM 1594 O O . VAL B 1 72 ? -2.606 24.323 20.244 1.00 13.26 69 VAL B O 1
ATOM 1598 N N . VAL B 1 73 ? -2.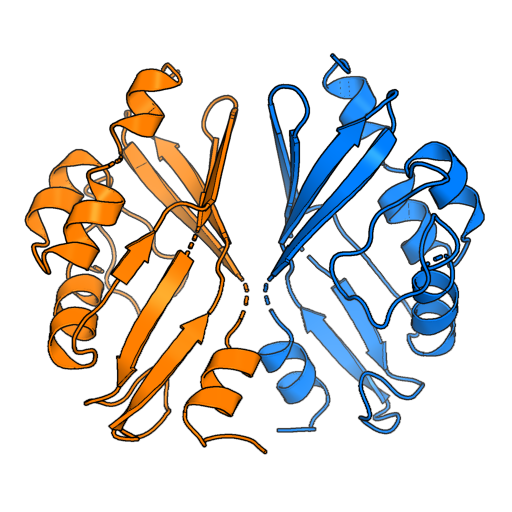040 26.258 21.249 1.00 12.74 70 VAL B N 1
ATOM 1599 C CA . VAL B 1 73 ? -3.014 27.070 20.519 1.00 13.36 70 VAL B CA 1
ATOM 1600 C C . VAL B 1 73 ? -2.335 28.228 19.791 1.00 13.29 70 VAL B C 1
ATOM 1601 O O . VAL B 1 73 ? -1.546 28.961 20.384 1.00 13.87 70 VAL B O 1
ATOM 1605 N N . GLU B 1 74 ? -2.649 28.385 18.507 1.00 13.63 71 GLU B N 1
ATOM 1606 C CA . GLU B 1 74 ? -2.166 29.522 17.727 1.00 13.80 71 GLU B CA 1
ATOM 1607 C C . GLU B 1 74 ? -3.144 29.841 16.607 1.00 14.82 71 GLU B C 1
ATOM 1608 O O . GLU B 1 74 ? -3.418 28.989 15.762 1.00 14.63 71 GLU B O 1
ATOM 1614 N N . GLY B 1 75 ? -3.661 31.065 16.596 1.00 15.96 72 GLY B N 1
ATOM 1615 C CA . GLY B 1 75 ? -4.536 31.511 15.520 1.00 16.36 72 GLY B CA 1
ATOM 1616 C C . GLY B 1 75 ? -5.753 30.616 15.375 1.00 16.06 72 GLY B C 1
ATOM 1617 O O . GLY B 1 75 ? -6.533 30.470 16.316 1.00 17.42 72 GLY B O 1
ATOM 1618 N N . ASP B 1 76 ? -5.905 29.999 14.206 1.00 15.16 73 ASP B N 1
ATOM 1619 C CA . ASP B 1 76 ? -7.037 29.103 13.960 1.00 14.47 73 ASP B CA 1
ATOM 1620 C C . ASP B 1 76 ? -6.681 27.624 14.138 1.00 13.09 73 ASP B C 1
ATOM 1621 O O . ASP B 1 76 ? -7.368 26.755 13.605 1.00 13.42 73 ASP B O 1
ATOM 1626 N N . LYS B 1 77 ? -5.633 27.347 14.916 1.00 12.49 74 LYS B N 1
ATOM 1627 C CA . LYS B 1 77 ? -5.207 25.973 15.178 1.00 12.33 74 LYS B CA 1
ATOM 1628 C C . LYS B 1 77 ? -5.189 25.649 16.667 1.00 11.63 74 LYS B C 1
ATOM 1629 O O . LYS B 1 77 ? -4.750 26.457 17.488 1.00 12.85 74 LYS B O 1
ATOM 1635 N N . ALA B 1 78 ? -5.661 24.451 16.997 1.00 11.48 75 ALA B N 1
ATOM 1636 C CA . ALA B 1 78 ? -5.553 23.909 18.345 1.00 11.86 75 ALA B CA 1
ATOM 1637 C C . ALA B 1 78 ? -4.983 22.504 18.259 1.00 11.70 75 ALA B C 1
ATOM 1638 O O . ALA B 1 78 ? -5.488 21.674 17.507 1.00 12.89 75 ALA B O 1
ATOM 1640 N N . VAL B 1 79 ? -3.927 22.248 19.022 1.00 11.13 76 VAL B N 1
ATOM 1641 C CA . VAL B 1 79 ? -3.300 20.934 19.054 1.00 10.70 76 VAL B CA 1
ATOM 1642 C C . VAL B 1 79 ? -3.514 20.308 20.420 1.00 10.12 76 VAL B C 1
ATOM 1643 O O . VAL B 1 79 ? -3.105 20.874 21.432 1.00 11.44 76 VAL B O 1
ATOM 1647 N N . ALA B 1 80 ? -4.164 19.147 20.441 1.00 10.23 77 ALA B N 1
ATOM 1648 C CA . ALA B 1 80 ? -4.436 18.429 21.680 1.00 10.65 77 ALA B CA 1
ATOM 1649 C C . ALA B 1 80 ? -3.692 17.100 21.687 1.00 10.58 77 ALA B C 1
ATOM 1650 O O . ALA B 1 80 ? -3.939 16.242 20.837 1.00 11.18 77 ALA B O 1
ATOM 1652 N N . ARG B 1 81 ? -2.767 16.945 22.631 1.00 10.50 78 ARG B N 1
ATOM 1653 C CA . ARG B 1 81 ? -2.142 15.653 22.878 1.00 10.46 78 ARG B CA 1
ATOM 1654 C C . ARG B 1 81 ? -2.937 14.972 23.980 1.00 10.36 78 ARG B C 1
ATOM 1655 O O . ARG B 1 81 ? -3.145 15.555 25.047 1.00 11.10 78 ARG B O 1
ATOM 1671 N N . THR B 1 83 ? -4.496 11.044 25.896 1.00 11.39 80 THR B N 1
ATOM 1672 C CA . THR B 1 83 ? -4.360 9.630 26.214 1.00 11.53 80 THR B CA 1
ATOM 1673 C C . THR B 1 83 ? -5.754 9.008 26.205 1.00 11.01 80 THR B C 1
ATOM 1674 O O . THR B 1 83 ? -6.682 9.539 26.817 1.00 11.74 80 THR B O 1
ATOM 1678 N N . PHE B 1 84 ? -5.880 7.880 25.513 1.00 11.33 81 PHE B N 1
ATOM 1679 C CA . PHE B 1 84 ? -7.152 7.203 25.282 1.00 11.26 81 PHE B CA 1
ATOM 1680 C C . PHE B 1 84 ? -7.042 5.789 25.835 1.00 11.01 81 PHE B C 1
ATOM 1681 O O . PHE B 1 84 ? -6.166 5.026 25.417 1.00 11.64 81 PHE B O 1
ATOM 1689 N N . SER B 1 85 ? -7.904 5.446 26.788 1.00 11.51 82 SER B N 1
ATOM 1690 C CA . SER B 1 85 ? -7.818 4.146 27.447 1.00 11.63 82 SER B CA 1
ATOM 1691 C C . SER B 1 85 ? -9.199 3.571 27.716 1.00 11.32 82 SER B C 1
ATOM 1692 O O . SER B 1 85 ? -10.208 4.275 27.651 1.00 11.79 82 SER B O 1
ATOM 1695 N N . GLY B 1 86 ? -9.226 2.284 28.039 1.00 11.22 83 GLY B N 1
ATOM 1696 C CA . GLY B 1 86 ? -10.469 1.589 28.328 1.00 11.51 83 GLY B CA 1
ATOM 1697 C C . GLY B 1 86 ? -10.292 0.096 28.204 1.00 11.72 83 GLY B C 1
ATOM 1698 O O . GLY B 1 86 ? -9.165 -0.402 28.173 1.00 12.15 83 GLY B O 1
ATOM 1699 N N . ARG B 1 87 ? -11.412 -0.614 28.140 1.00 12.24 84 ARG B N 1
ATOM 1700 C CA . ARG B 1 87 ? -11.411 -2.050 27.906 1.00 12.45 84 ARG B CA 1
ATOM 1701 C C . ARG B 1 87 ? -12.184 -2.332 26.628 1.00 12.56 84 ARG B C 1
ATOM 1702 O O . ARG B 1 87 ? -13.323 -1.891 26.479 1.00 12.92 84 ARG B O 1
ATOM 1710 N N . GLN B 1 88 ? -11.564 -3.067 25.711 1.00 13.07 85 GLN B N 1
ATOM 1711 C CA . GLN B 1 88 ? -12.206 -3.386 24.442 1.00 13.58 85 GLN B CA 1
ATOM 1712 C C . GLN B 1 88 ? -13.259 -4.476 24.606 1.00 14.31 85 GLN B C 1
ATOM 1713 O O . GLN B 1 88 ? -12.932 -5.598 24.989 1.00 15.19 85 GLN B O 1
ATOM 1719 N N . VAL B 1 89 ? -14.511 -4.154 24.288 1.00 14.69 86 VAL B N 1
ATOM 1720 C CA . VAL B 1 89 ? -15.592 -5.144 24.333 1.00 15.82 86 VAL B CA 1
ATOM 1721 C C . VAL B 1 89 ? -16.317 -5.308 22.990 1.00 16.80 86 VAL B C 1
ATOM 1722 O O . VAL B 1 89 ? -17.217 -6.136 22.870 1.00 18.73 86 VAL B O 1
ATOM 1726 N N . GLY B 1 90 ? -15.923 -4.522 21.992 1.00 16.16 87 GLY B N 1
ATOM 1727 C CA . GLY B 1 90 ? -16.441 -4.660 20.635 1.00 16.85 87 GLY B CA 1
ATOM 1728 C C . GLY B 1 90 ? -15.312 -4.451 19.645 1.00 17.23 87 GLY B C 1
ATOM 1729 O O . GLY B 1 90 ? -14.208 -4.085 20.043 1.00 17.45 87 GLY B O 1
ATOM 1730 N N . PRO B 1 91 ? -15.570 -4.685 18.346 1.00 18.27 88 PRO B N 1
ATOM 1731 C CA . PRO B 1 91 ? -14.519 -4.502 17.343 1.00 18.09 88 PRO B CA 1
ATOM 1732 C C . PRO B 1 91 ? -14.018 -3.064 17.296 1.00 17.82 88 PRO B C 1
ATOM 1733 O O . PRO B 1 91 ? -14.820 -2.130 17.349 1.00 19.27 88 PRO B O 1
ATOM 1737 N N . ILE B 1 92 ? -12.703 -2.898 17.214 1.00 16.92 89 ILE B N 1
ATOM 1738 C CA . ILE B 1 92 ? -12.089 -1.580 17.110 1.00 17.77 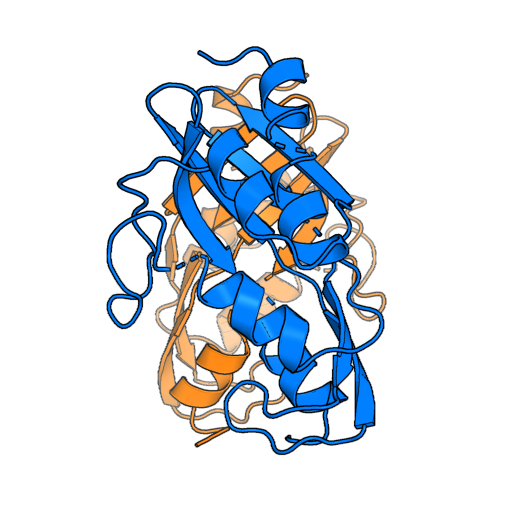89 ILE B CA 1
ATOM 1739 C C . ILE B 1 92 ? -11.137 -1.567 15.923 1.00 18.91 89 ILE B C 1
ATOM 1740 O O . ILE B 1 92 ? -10.125 -2.266 15.936 1.00 19.74 89 ILE B O 1
ATOM 1745 N N . LEU B 1 93 ? -11.471 -0.778 14.903 1.00 21.19 90 LEU B N 1
ATOM 1746 C CA . LEU B 1 93 ? -10.599 -0.570 13.745 1.00 23.82 90 LEU B CA 1
ATOM 1747 C C . LEU B 1 93 ? -10.064 -1.880 13.161 1.00 24.62 90 LEU B C 1
ATOM 1748 O O . LEU B 1 93 ? -8.873 -2.005 12.873 1.00 26.54 90 LEU B O 1
ATOM 1753 N N . GLY B 1 94 ? -10.953 -2.857 13.004 1.00 23.69 91 GLY B N 1
ATOM 1754 C CA . GLY B 1 94 ? -10.590 -4.143 12.422 1.00 25.36 91 GLY B CA 1
ATOM 1755 C C . GLY B 1 94 ? -10.086 -5.182 13.410 1.00 24.18 91 GLY B C 1
ATOM 1756 O O . GLY B 1 94 ? -9.848 -6.328 13.033 1.00 27.22 91 GLY B O 1
ATOM 1757 N N . ILE B 1 95 ? -9.921 -4.785 14.671 1.00 20.25 92 ILE B N 1
ATOM 1758 C CA . ILE B 1 95 ? -9.461 -5.690 15.724 1.00 18.73 92 ILE B CA 1
ATOM 1759 C C . ILE B 1 95 ? -10.664 -6.319 16.421 1.00 17.74 92 ILE B C 1
ATOM 1760 O O . ILE B 1 95 ? -11.467 -5.605 17.016 1.00 17.64 92 ILE B O 1
ATOM 1765 N N . PRO B 1 96 ? -10.794 -7.655 16.359 1.00 18.74 93 PRO B N 1
ATOM 1766 C CA . PRO B 1 96 ? -11.903 -8.310 17.060 1.00 18.63 93 PRO B CA 1
ATOM 1767 C C . PRO B 1 96 ? -11.864 -8.058 18.571 1.00 16.98 93 PRO B C 1
ATOM 1768 O O . PRO B 1 96 ? -10.792 -7.835 19.135 1.00 17.87 93 PRO B O 1
ATOM 1772 N N . ALA B 1 97 ? -13.028 -8.087 19.212 1.00 17.70 94 ALA B N 1
ATOM 1773 C CA . ALA B 1 97 ? -13.131 -7.792 20.643 1.00 17.74 94 ALA B CA 1
ATOM 1774 C C . ALA B 1 97 ? -12.266 -8.734 21.483 1.00 18.09 94 ALA B C 1
ATOM 1775 O O . ALA B 1 97 ? -12.483 -9.944 21.495 1.00 20.43 94 ALA B O 1
ATOM 1777 N N . SER B 1 98 ? -11.292 -8.165 22.190 1.00 17.17 95 SER B N 1
ATOM 1778 C CA . SER B 1 98 ? -10.321 -8.947 22.959 1.00 16.90 95 SER B CA 1
ATOM 1779 C C . SER B 1 98 ? -10.655 -9.051 24.442 1.00 16.03 95 SER B C 1
ATOM 1780 O O . SER B 1 98 ? -10.117 -9.911 25.140 1.00 17.69 95 SER B O 1
ATOM 1783 N N . GLY B 1 99 ? -11.508 -8.155 24.927 1.00 15.94 96 GLY B N 1
ATOM 1784 C CA . GLY B 1 99 ? -11.768 -8.046 26.357 1.00 15.87 96 GLY B CA 1
ATOM 1785 C C . GLY B 1 99 ? -10.621 -7.432 27.145 1.00 15.03 96 GLY B C 1
ATOM 1786 O O . GLY B 1 99 ? -10.653 -7.438 28.375 1.00 15.66 96 GLY B O 1
ATOM 1787 N N . ARG B 1 100 ? -9.617 -6.892 26.451 1.00 14.70 97 ARG B N 1
ATOM 1788 C CA . ARG B 1 100 ? -8.397 -6.407 27.101 1.00 14.87 97 ARG B CA 1
ATOM 1789 C C . ARG B 1 100 ? -8.379 -4.901 27.327 1.00 13.74 97 ARG B C 1
ATOM 1790 O O . ARG B 1 100 ? -9.012 -4.138 26.592 1.00 14.37 97 ARG B O 1
ATOM 1796 N N . ARG B 1 101 ? -7.620 -4.487 28.340 1.00 14.05 98 ARG B N 1
ATOM 1797 C CA . ARG B 1 101 ? -7.323 -3.081 28.581 1.00 13.88 98 ARG B CA 1
ATOM 1798 C C . ARG B 1 101 ? -6.390 -2.537 27.511 1.00 13.35 98 ARG B C 1
ATOM 1799 O O . ARG B 1 101 ? -5.546 -3.258 26.978 1.00 14.11 98 ARG B O 1
ATOM 1807 N N . PHE B 1 102 ? -6.529 -1.251 27.226 1.00 13.18 99 PHE B N 1
ATOM 1808 C CA . PHE B 1 102 ? -5.585 -0.554 26.364 1.00 12.56 99 PHE B CA 1
ATOM 1809 C C . PHE B 1 102 ? -5.389 0.866 26.869 1.00 12.29 99 PHE B C 1
ATOM 1810 O O . PHE B 1 102 ? -6.242 1.410 27.569 1.00 12.20 99 PHE B O 1
ATOM 1818 N N . SER B 1 103 ? -4.258 1.456 26.507 1.00 11.92 100 SER B N 1
ATOM 1819 C CA . SER B 1 103 ? -4.006 2.868 26.736 1.00 11.83 100 SER B CA 1
ATOM 1820 C C . SER B 1 103 ? -3.032 3.320 25.665 1.00 11.97 100 SER B C 1
ATOM 1821 O O . SER B 1 103 ? -1.918 2.797 25.583 1.00 12.80 100 SER B O 1
ATOM 1824 N N . VAL B 1 104 ? -3.462 4.264 24.831 1.00 11.77 101 VAL B N 1
ATOM 1825 C CA . VAL B 1 104 ? -2.626 4.756 23.739 1.00 12.44 101 VAL B CA 1
ATOM 1826 C C . VAL B 1 104 ? -2.664 6.270 23.649 1.00 12.05 101 VAL B C 1
ATOM 1827 O O . VAL B 1 104 ? -3.635 6.915 24.049 1.00 12.66 101 VAL B O 1
ATOM 1831 N N . GLY B 1 105 ? -1.597 6.828 23.095 1.00 11.64 102 GLY B N 1
ATOM 1832 C CA . GLY B 1 105 ? -1.518 8.256 22.872 1.00 11.70 102 GLY B CA 1
ATOM 1833 C C . GLY B 1 105 ? -2.017 8.644 21.495 1.00 11.33 102 GLY B C 1
ATOM 1834 O O . GLY B 1 105 ? -2.004 7.847 20.548 1.00 11.66 102 GLY B O 1
ATOM 1835 N N . LEU B 1 106 ? -2.465 9.888 21.389 1.00 11.27 103 LEU B N 1
ATOM 1836 C CA . LEU B 1 106 ? -2.845 10.463 20.109 1.00 11.79 103 LEU B CA 1
ATOM 1837 C C . LEU B 1 106 ? -2.573 11.956 20.153 1.00 10.92 103 LEU B C 1
ATOM 1838 O O . LEU B 1 106 ? -2.475 12.551 21.233 1.00 11.27 103 LEU B O 1
ATOM 1843 N N . ILE B 1 107 ? -2.425 12.545 18.974 1.00 10.88 104 ILE B N 1
ATOM 1844 C CA . ILE B 1 107 ? -2.347 13.991 18.840 1.00 10.78 104 ILE B CA 1
ATOM 1845 C C . ILE B 1 107 ? -3.308 14.405 17.734 1.00 10.89 104 ILE B C 1
ATOM 1846 O O . ILE B 1 107 ? -3.223 13.897 16.615 1.00 11.25 104 ILE B O 1
ATOM 1851 N N . ASP B 1 108 ? -4.226 15.314 18.064 1.00 11.05 105 ASP B N 1
ATOM 1852 C CA . ASP B 1 108 ? -5.157 15.899 17.099 1.00 11.27 105 ASP B CA 1
ATOM 1853 C C . ASP B 1 108 ? -4.809 17.359 16.869 1.00 10.26 105 ASP B C 1
ATOM 1854 O O . ASP B 1 108 ? -4.603 18.106 17.827 1.00 11.76 105 ASP B O 1
ATOM 1859 N N . ILE B 1 109 ? -4.766 17.759 15.602 1.00 10.12 106 ILE B N 1
ATOM 1860 C CA . ILE B 1 109 ? -4.672 19.164 15.234 1.00 10.20 106 ILE B CA 1
ATOM 1861 C C . ILE B 1 109 ? -6.016 19.570 14.655 1.00 10.03 106 ILE B C 1
ATOM 1862 O O . ILE B 1 109 ? -6.458 18.996 13.664 1.00 10.89 106 ILE B O 1
ATOM 1867 N N . PHE B 1 110 ? -6.664 20.550 15.280 1.00 10.80 107 PHE B N 1
ATOM 1868 C CA . PHE B 1 110 ? -7.959 21.045 14.828 1.00 11.23 107 PHE B CA 1
ATOM 1869 C C . PHE B 1 110 ? -7.829 22.397 14.145 1.00 11.21 107 PHE B C 1
ATOM 1870 O O . PHE B 1 110 ? -7.087 23.267 14.604 1.00 11.83 107 PHE B O 1
ATOM 1878 N N . LEU B 1 111 ? -8.574 22.560 13.056 1.00 11.31 108 LEU B N 1
ATOM 1879 C CA . LEU B 1 111 ? -8.776 23.852 12.411 1.00 11.67 108 LEU B CA 1
ATOM 1880 C C . LEU B 1 111 ? -10.046 24.489 12.968 1.00 11.37 108 LEU B C 1
ATOM 1881 O O . LEU B 1 111 ? -11.101 23.856 12.993 1.00 12.55 108 LEU B O 1
ATOM 1886 N N . ILE B 1 112 ? -9.939 25.740 13.406 1.00 11.88 109 ILE B N 1
ATOM 1887 C CA . ILE B 1 112 ? -11.069 26.475 13.967 1.00 12.90 109 ILE B CA 1
ATOM 1888 C C . ILE B 1 112 ? -11.708 27.368 12.903 1.00 13.28 109 ILE B C 1
ATOM 1889 O O . ILE B 1 112 ? -11.034 28.206 12.304 1.00 13.87 109 ILE B O 1
ATOM 1894 N N . GLU B 1 113 ? -13.006 27.168 12.676 1.00 13.90 110 GLU B N 1
ATOM 1895 C CA . GLU B 1 113 ? -13.807 28.007 11.784 1.00 14.46 110 GLU B CA 1
ATOM 1896 C C . GLU B 1 113 ? -15.098 28.359 12.490 1.00 15.02 110 GLU B C 1
ATOM 1897 O O . GLU B 1 113 ? -15.732 27.491 13.089 1.00 15.49 110 GLU B O 1
ATOM 1903 N N . ASP B 1 114 ? -15.489 29.627 12.415 1.00 16.79 111 ASP B N 1
ATOM 1904 C CA . ASP B 1 114 ? -16.719 30.092 13.049 1.00 17.51 111 ASP B CA 1
ATOM 1905 C C . ASP B 1 114 ? -16.744 29.718 14.533 1.00 16.33 111 ASP B C 1
ATOM 1906 O O . ASP B 1 114 ? -17.787 29.357 15.075 1.00 17.26 111 ASP B O 1
ATOM 1911 N N . GLY B 1 115 ? -15.583 29.791 15.178 1.00 15.60 112 GLY B N 1
ATOM 1912 C CA . GLY B 1 115 ? -15.472 29.531 16.608 1.00 15.81 112 GLY B CA 1
ATOM 1913 C C . GLY B 1 115 ? -15.579 28.075 17.035 1.00 14.37 112 GLY B C 1
ATOM 1914 O O . GLY B 1 115 ? -15.710 27.799 18.228 1.00 15.25 112 GLY B O 1
ATOM 1915 N N . LEU B 1 116 ? -15.511 27.150 16.076 1.00 13.49 113 LEU B N 1
ATOM 1916 C CA . LEU B 1 116 ? -15.665 25.718 16.349 1.00 12.63 113 LEU B CA 1
ATOM 1917 C C . LEU B 1 116 ? -14.621 24.919 15.576 1.00 12.01 113 LEU B C 1
ATOM 1918 O O . LEU B 1 116 ? -14.097 25.389 14.568 1.00 13.34 113 LEU B O 1
ATOM 1923 N N . PHE B 1 117 ? -14.321 23.708 16.035 1.00 11.91 114 PHE B N 1
ATOM 1924 C CA . PHE B 1 117 ? -13.440 22.826 15.270 1.00 12.18 114 PHE B CA 1
ATOM 1925 C C . PHE B 1 117 ? -14.181 22.349 14.024 1.00 11.72 114 PHE B C 1
ATOM 1926 O O . PHE B 1 117 ? -15.284 21.820 14.126 1.00 12.44 114 PHE B O 1
ATOM 1934 N N . ALA B 1 118 ? -13.574 22.531 12.853 1.00 11.86 115 ALA B N 1
ATOM 1935 C CA . ALA B 1 118 ? -14.233 22.220 11.581 1.00 12.57 115 ALA B CA 1
ATOM 1936 C C . ALA B 1 118 ? -13.570 21.082 10.815 1.00 11.96 115 ALA B C 1
ATOM 1937 O O . ALA B 1 118 ? -14.150 20.546 9.871 1.00 12.86 115 ALA B O 1
ATOM 1939 N N . GLN B 1 119 ? -12.360 20.719 11.217 1.00 12.11 116 GLN B N 1
ATOM 1940 C CA . GLN B 1 119 ? -11.583 19.723 10.513 1.00 13.05 116 GLN B CA 1
ATOM 1941 C C . GLN B 1 119 ? -10.422 19.314 11.415 1.00 11.50 116 GLN B C 1
ATOM 1942 O O . GLN B 1 119 ? -10.036 20.082 12.292 1.00 12.16 116 GLN B O 1
ATOM 1948 N N . HIS B 1 120 ? -9.881 18.112 11.226 1.00 11.61 117 HIS B N 1
ATOM 1949 C CA . HIS B 1 120 ? -8.703 17.694 11.984 1.00 11.07 117 HIS B CA 1
ATOM 1950 C C . HIS B 1 120 ? -7.723 16.892 11.147 1.00 10.79 117 HIS B C 1
ATOM 1951 O O . HIS B 1 120 ? -8.073 16.339 10.104 1.00 11.71 117 HIS B O 1
ATOM 1958 N N . TRP B 1 121 ? -6.490 16.852 11.645 1.00 10.83 118 TRP B N 1
ATOM 1959 C CA . TRP B 1 121 ? -5.434 15.961 11.186 1.00 10.86 118 TRP B CA 1
ATOM 1960 C C . TRP B 1 121 ? -4.907 15.307 12.449 1.00 11.05 118 TRP B C 1
ATOM 1961 O O . TRP B 1 121 ? -4.704 15.988 13.451 1.00 13.68 118 TRP B O 1
ATOM 1972 N N . ASP B 1 122 ? -4.670 14.005 12.426 1.00 11.58 119 ASP B N 1
ATOM 1973 C CA . ASP B 1 122 ? -4.288 13.326 13.657 1.00 12.11 119 ASP B CA 1
ATOM 1974 C C . ASP B 1 122 ? -3.284 12.212 13.429 1.00 11.26 119 ASP B C 1
ATOM 1975 O O . ASP B 1 122 ? -3.087 11.753 12.302 1.00 12.68 119 ASP B O 1
ATOM 1980 N N . GLU B 1 123 ? -2.641 11.806 14.520 1.00 11.50 120 GLU B N 1
ATOM 1981 C CA . GLU B 1 123 ? -1.908 10.550 14.581 1.00 11.82 120 GLU B CA 1
ATOM 1982 C C . GLU B 1 123 ? -2.207 9.895 15.924 1.00 11.60 120 GLU B C 1
ATOM 1983 O O . GLU B 1 123 ? -2.248 10.565 16.958 1.00 12.89 120 GLU B O 1
ATOM 1997 N N . ASP B 1 125 ? -1.325 6.103 18.212 1.00 12.15 122 ASP B N 1
ATOM 1998 C CA . ASP B 1 125 ? -0.461 4.924 18.289 1.00 12.38 122 ASP B CA 1
ATOM 1999 C C . ASP B 1 125 ? -1.251 3.642 17.986 1.00 11.79 122 ASP B C 1
ATOM 2000 O O . ASP B 1 125 ? -1.518 2.831 18.879 1.00 12.41 122 ASP B O 1
ATOM 2005 N N . LEU B 1 126 ? -1.621 3.466 16.719 1.00 12.50 123 LEU B N 1
ATOM 2006 C CA . LEU B 1 126 ? -2.405 2.300 16.319 1.00 13.37 123 LEU B CA 1
ATOM 2007 C C . LEU B 1 126 ? -1.599 1.010 16.393 1.00 13.30 123 LEU B C 1
ATOM 2008 O O . LEU B 1 126 ? -2.157 -0.049 16.669 1.00 14.34 123 LEU B O 1
ATOM 2013 N N . LEU B 1 127 ? -0.292 1.086 16.155 1.00 13.41 124 LEU B N 1
ATOM 2014 C CA . LEU B 1 127 ? 0.554 -0.095 16.308 1.00 14.48 124 LEU B CA 1
ATOM 2015 C C . LEU B 1 127 ? 0.502 -0.582 17.756 1.00 14.37 124 LEU B C 1
ATOM 2016 O O . LEU B 1 127 ? 0.350 -1.777 18.014 1.00 15.35 124 LEU B O 1
ATOM 2021 N N . GLY B 1 128 ? 0.614 0.354 18.695 1.00 14.43 125 GLY B N 1
ATOM 2022 C CA . GLY B 1 128 ? 0.499 0.042 20.114 1.00 14.56 125 GLY B CA 1
ATOM 2023 C C . GLY B 1 128 ? -0.867 -0.518 20.465 1.00 14.04 125 GLY B C 1
ATOM 2024 O O . GLY B 1 128 ? -0.973 -1.451 21.256 1.00 15.54 125 GLY B O 1
ATOM 2025 N N . LEU B 1 129 ? -1.916 0.051 19.877 1.00 13.84 126 LEU B N 1
ATOM 2026 C CA . LEU B 1 129 ? -3.273 -0.441 20.099 1.00 14.46 126 LEU B CA 1
ATOM 2027 C C . LEU B 1 129 ? -3.406 -1.900 19.654 1.00 14.76 126 LEU B C 1
ATOM 2028 O O . LEU B 1 129 ? -3.946 -2.735 20.385 1.00 15.30 126 LEU B O 1
ATOM 2033 N N . HIS B 1 130 ? -2.901 -2.202 18.461 1.00 15.10 127 HIS B N 1
ATOM 2034 C CA . HIS B 1 130 ? -2.913 -3.572 17.946 1.00 16.09 127 HIS B CA 1
ATOM 2035 C C . HIS B 1 130 ? -2.156 -4.534 18.851 1.00 16.92 127 HIS B C 1
ATOM 2036 O O . HIS B 1 130 ? -2.614 -5.648 19.107 1.00 18.11 127 HIS B O 1
ATOM 2043 N N . ARG B 1 131 ? -0.996 -4.101 19.333 1.00 16.62 128 ARG B N 1
ATOM 2044 C CA . ARG B 1 131 ? -0.189 -4.940 20.214 1.00 18.77 128 ARG B CA 1
ATOM 2045 C C . ARG B 1 131 ? -0.882 -5.197 21.548 1.00 17.73 128 ARG B C 1
ATOM 2046 O O . ARG B 1 131 ? -0.909 -6.328 22.028 1.00 19.36 128 ARG B O 1
ATOM 2054 N N . GLN B 1 132 ? -1.458 -4.155 22.134 1.00 16.19 129 GLN B N 1
ATOM 2055 C CA . GLN B 1 132 ? -2.132 -4.294 23.420 1.00 16.24 129 GLN B CA 1
ATOM 2056 C C . GLN B 1 132 ? -3.387 -5.155 23.329 1.00 17.02 129 GLN B C 1
ATOM 2057 O O . GLN B 1 132 ? -3.713 -5.884 24.268 1.00 18.19 129 GLN B O 1
ATOM 2063 N N . LEU B 1 133 ? -4.087 -5.080 22.203 1.00 16.39 130 LEU B N 1
ATOM 2064 C CA . LEU B 1 133 ? -5.342 -5.811 22.047 1.00 18.32 130 LEU B CA 1
ATOM 2065 C C . LEU B 1 133 ? -5.152 -7.191 21.415 1.00 20.57 130 LEU B C 1
ATOM 2066 O O . LEU B 1 133 ? -6.127 -7.861 21.070 1.00 22.35 130 LEU B O 1
ATOM 2071 N N . GLY B 1 134 ? -3.897 -7.614 21.288 1.00 21.99 131 GLY B N 1
ATOM 2072 C CA . GLY B 1 134 ? -3.569 -8.985 20.909 1.00 23.73 131 GLY B CA 1
ATOM 2073 C C . GLY B 1 134 ? -3.645 -9.286 19.426 1.00 25.34 131 GLY B C 1
ATOM 2074 O O . GLY B 1 134 ? -3.652 -10.451 19.028 1.00 26.79 131 GLY B O 1
ATOM 2075 N N . ALA B 1 135 ? -3.694 -8.240 18.606 1.00 27.08 132 ALA B N 1
ATOM 2076 C CA . ALA B 1 135 ? -3.799 -8.400 17.157 1.00 28.05 132 ALA B CA 1
ATOM 2077 C C . ALA B 1 135 ? -2.431 -8.549 16.496 1.00 30.29 132 ALA B C 1
ATOM 2078 O O . ALA B 1 135 ? -2.334 -9.023 15.364 1.00 32.39 132 ALA B O 1
ATOM 2080 N N . LEU B 1 136 ? -1.385 -8.137 17.207 1.00 31.92 133 LEU B N 1
ATOM 2081 C CA . LEU B 1 136 ? -0.015 -8.228 16.713 1.00 37.58 133 LEU B CA 1
ATOM 2082 C C . LEU B 1 136 ? 0.932 -8.633 17.836 1.00 43.48 133 LEU B C 1
ATOM 2083 O O . LEU B 1 136 ? 0.741 -8.229 18.985 1.00 42.34 133 LEU B O 1
ATOM 2088 N N . PRO B 1 137 ? 1.959 -9.433 17.509 1.00 47.48 134 PRO B N 1
ATOM 2089 C CA . PRO B 1 137 ? 2.976 -9.806 18.496 1.00 49.48 134 PRO B CA 1
ATOM 2090 C C . PRO B 1 137 ? 3.889 -8.638 18.871 1.00 50.31 134 PRO B C 1
ATOM 2091 O O . PRO B 1 137 ? 3.846 -7.589 18.225 1.00 50.34 134 PRO B O 1
#

Organism: Streptomyces laurentii (NCBI:txid39478)

Sequence (261 aa):
ELDRASVQQLEHFLAAYNEGDPRHLDHCLHPEYRHPNPAVERGIEGRAAIRRWASTVEDLSSLTLDDLVVEGDKAVARTFSGRQVGPILGIPASGRRFSVGLIDIFLIEDGLFAQHWDEDLLGLHRQLGALELDRASVQQLEHFLAAYNEGDPRHLDHCLHPEYRHPNPAVERGIEGRAAIRRWASTVEDLSLTLDDLVVEGDKAVARTFSGRQVGPILGIPASGRRFSVGLIDIFLIEDGLFAQHWDEDLLGLHRQLGALP

Solvent-accessible surface area: 12124 Å² total

B-factor: mean 18.11, std 7.36, range [9.68, 54.85]

Nearest PDB structures (foldseek):
  5x7l-assembly1_A  TM=1.008E+00  e=3.414E-27  Streptomyces laurentii
  3kkg-assembly1_A-2  TM=8.020E-01  e=7.184E-10  Jannaschia sp. CCS1
  2gey-assembly1_B  TM=8.373E-01  e=3.796E-09  Streptomyces galilaeus
  2gey-assembly3_A  TM=8.165E-01  e=4.955E-09  Streptomyces galilaeus
  3ehc-assembly1_A  TM=8.462E-01  e=3.905E-08  Agrobacterium fabrum str. C58

Foldseek 3Di:
DDDPVLVVVCCLVQCCQQVLPLVSQVSAEFQQADEPDPVQDGGSVVNVVSNVNVVFFANWGDDFPDWDDDDQKIKTKKIKTFGQQDDPNQGRQRFIAMDMKIWIFGHDPSHGRYIDMDPVVRVCVRSPND/DDDPVLVVQCCLVQCCQQVLPLVSQVSAEFQQADEPDPVQDGGSVVNVVSNVCVVFFAPWHDDFPDWDDDDQKIKTKKIKGFGQQDDPNQGGQRFIAMDMKMWIFGHDPSHGRYIDMDPVVRVCVRSVNDD

InterPro domains:
  IPR009959 Polyketide cyclase SnoaL-like [PF07366] (9-130)
  IPR009959 Polyketide cyclase SnoaL-like [PTHR38436] (5-134)
  IPR032710 NTF2-like domain superfamily [SSF54427] (7-134)